Protein AF-A0A5P8Z4V9-F1 (afdb_monomer)

Secondary structure (DSSP, 8-state):
--EEEEEETTEEEEEEEETTEEEEEEEESSTT---EEEEEEESSHHHHHHHHHHHHHHHHHHHHHHPEEPSSSS-EEPPHHHHHHHHHHH---HHHHHHHHHHHHTGGG-EEHHHHHHHTT-SSHHHHHHHHHHHHHHHHHHHT-PPPBPSSSSSB-GGGGTEEE-PPPTTT---EEEE-HHHHHHHHT-

pLDDT: mean 88.69, std 10.54, range [47.03, 97.94]

Nearest PDB structures (foldseek):
  4bhm-assembly1_D  TM=3.891E-01  e=9.108E-01  Pyricularia oryzae
  2it9-assembly2_D  TM=4.367E-01  e=1.803E+00  Prochlorococcus marinus str. NATL2A
  4k61-assembly2_B  TM=7.616E-01  e=9.944E+00  Bacteroides uniformis ATCC 8492
  2gid-assembly2_J  TM=4.029E-01  e=2.843E+00  Trypanosoma brucei brucei TREU927
  2it9-assembly1_A  TM=4.442E-01  e=4.234E+00  Prochlorococcus marinus str. NATL2A

Foldseek 3Di:
DDWDWDDDPQWIKIWDDDPNWTKIWTDGPDPVDPDTPDMATDPGRVRRVVVVNVVVVVVVVVQQVPFDADDPFRDRAGALVLLLQLCVVVVDDQLLLQLLLQQLVCALVAAFLCRSCVSNVHNDSPVSLVSLLVSLVSSCVSSVHFATADPVDRDGRSNSNFWDWHQQDPVPSTTGTHGDNSNSCSSVVD

Radius of gyration: 19.78 Å; Cα contacts (8 Å, |Δi|>4): 334; chains: 1; bounding box: 54×34×58 Å

Solvent-accessible surface area (backbone atoms only — not comparable to full-atom values): 10162 Å² total; per-residue (Å²): 124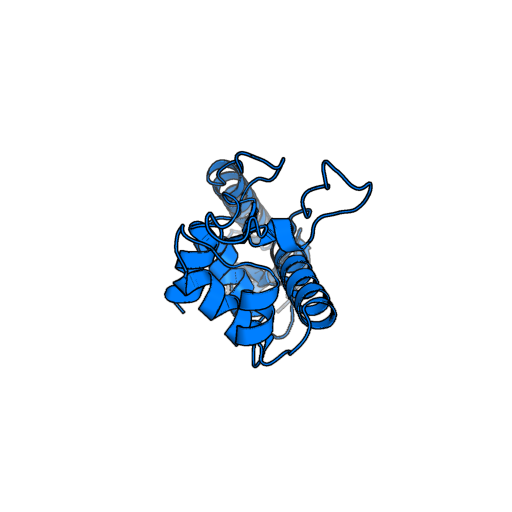,69,70,49,75,47,80,53,93,75,27,34,34,43,29,21,55,55,98,91,40,17,29,18,38,31,27,51,66,52,92,86,52,88,52,73,76,50,68,28,64,37,96,37,35,65,50,0,41,52,52,33,50,50,54,53,51,48,54,50,50,55,51,62,69,66,30,50,72,47,92,90,46,85,40,69,42,64,43,37,66,54,40,36,56,32,47,70,69,65,58,70,55,67,44,62,32,38,23,51,53,54,37,37,72,34,47,90,75,26,36,33,61,60,55,37,9,45,51,36,74,36,97,51,39,67,66,39,48,54,54,49,27,48,50,17,43,54,44,24,64,70,69,73,48,80,53,24,67,40,96,88,46,102,48,67,32,26,42,54,63,47,27,44,86,44,73,51,39,86,92,74,66,43,63,19,39,20,45,37,70,34,48,28,50,26,62,73,71,102

Sequence (190 aa):
MKVEMIEYGRYLIRYGNSGGEARALAYRKNTKSKGQIADATGATPDEALQTLKQILDERHRERAKARRRAENIDFLIPTVEEYAEALEVLKPEGAKLDMLVAHAKSDDVGLTAGEIARAGGYDSFETANALYGRLGREIAEVLGVSAPTSTIRADDVQTGVIAQAGPARAETGAFVWVMYPELRKAVLGI

Mean predicted aligned error: 5.89 Å

Structure (mmCIF, N/CA/C/O backbone):
data_AF-A0A5P8Z4V9-F1
#
_entry.id   AF-A0A5P8Z4V9-F1
#
loop_
_atom_site.group_PDB
_atom_site.id
_atom_site.type_symbol
_atom_site.label_atom_id
_atom_site.label_alt_id
_atom_site.label_comp_id
_atom_site.label_asym_id
_atom_site.label_entity_id
_atom_site.label_seq_id
_atom_site.pdbx_PDB_ins_code
_atom_site.Cartn_x
_atom_site.Cartn_y
_atom_site.Cartn_z
_atom_site.occupancy
_atom_site.B_iso_or_equiv
_atom_site.auth_seq_id
_atom_site.auth_comp_id
_atom_site.auth_asym_id
_atom_site.auth_atom_id
_atom_site.pdbx_PDB_model_num
ATOM 1 N N . MET A 1 1 ? -31.040 0.245 20.342 1.00 56.47 1 MET A N 1
ATOM 2 C CA . MET A 1 1 ? -29.590 -0.036 20.417 1.00 56.47 1 MET A CA 1
ATOM 3 C C . MET A 1 1 ? -28.867 1.201 19.898 1.00 56.47 1 MET A C 1
ATOM 5 O O . MET A 1 1 ? -29.074 1.532 18.737 1.00 56.47 1 MET A O 1
ATOM 9 N N . LYS A 1 2 ? -28.158 1.960 20.748 1.00 72.56 2 LYS A N 1
ATOM 10 C CA . LYS A 1 2 ? -27.468 3.191 20.321 1.00 72.56 2 LYS A CA 1
ATOM 11 C C . LYS A 1 2 ? -26.087 2.795 19.806 1.00 72.56 2 LYS A C 1
ATOM 13 O O . LYS A 1 2 ? -25.261 2.314 20.575 1.00 72.56 2 LYS A O 1
ATOM 18 N N . VAL A 1 3 ? -25.910 2.898 18.496 1.00 86.12 3 VAL A N 1
ATOM 19 C CA . VAL A 1 3 ? -24.646 2.632 17.813 1.00 86.12 3 VAL A CA 1
ATOM 20 C C . VAL A 1 3 ? -24.178 3.956 17.236 1.00 86.12 3 VAL A C 1
ATOM 22 O O . VAL A 1 3 ? -24.923 4.608 16.508 1.00 86.12 3 VAL A O 1
ATOM 25 N N . GLU A 1 4 ? -22.966 4.350 17.590 1.00 92.75 4 GLU A N 1
ATOM 26 C CA . GLU A 1 4 ? -22.329 5.586 17.158 1.00 92.75 4 GLU A CA 1
ATOM 27 C C . GLU A 1 4 ? -21.211 5.264 16.163 1.00 92.75 4 GLU A C 1
ATOM 29 O O . GLU A 1 4 ? -20.666 4.153 16.133 1.00 92.75 4 GLU A O 1
ATOM 34 N N . MET A 1 5 ? -20.908 6.226 15.294 1.00 93.69 5 MET A N 1
ATOM 35 C CA . MET A 1 5 ? -19.860 6.104 14.289 1.00 93.69 5 MET A CA 1
ATOM 36 C C . MET A 1 5 ? -18.965 7.329 14.336 1.00 93.69 5 MET A C 1
ATOM 38 O O . MET A 1 5 ? -19.461 8.453 14.351 1.00 93.69 5 MET A O 1
ATOM 42 N N . ILE A 1 6 ? -17.655 7.103 14.328 1.00 94.62 6 ILE A N 1
ATOM 43 C CA . ILE A 1 6 ? -16.662 8.172 14.251 1.00 94.62 6 ILE A CA 1
ATOM 44 C C . ILE A 1 6 ? -15.570 7.827 13.249 1.00 94.62 6 ILE A C 1
ATOM 46 O O . ILE A 1 6 ? -15.268 6.659 12.997 1.00 94.62 6 ILE A O 1
ATOM 50 N N . GLU A 1 7 ? -14.923 8.859 12.726 1.00 93.56 7 GLU A N 1
ATOM 51 C CA . GLU A 1 7 ? -13.667 8.700 12.012 1.00 93.56 7 GLU A CA 1
ATOM 52 C C . GLU A 1 7 ? -12.489 8.724 12.990 1.00 93.56 7 GLU A C 1
ATOM 54 O O . GLU A 1 7 ? -12.438 9.541 13.911 1.00 93.56 7 GLU A O 1
ATOM 59 N N . TYR A 1 8 ? -11.522 7.835 12.776 1.00 92.38 8 TYR A N 1
ATOM 60 C CA . TYR A 1 8 ? -10.270 7.813 13.524 1.00 92.38 8 TYR A CA 1
ATOM 61 C C . TYR A 1 8 ? -9.110 7.497 12.583 1.00 92.38 8 TYR A C 1
ATOM 63 O O . TYR A 1 8 ? -8.964 6.367 12.109 1.00 92.38 8 TYR A O 1
ATOM 71 N N . GLY A 1 9 ? -8.310 8.514 12.252 1.00 87.81 9 GLY A N 1
ATOM 72 C CA . GLY A 1 9 ? -7.270 8.397 11.230 1.00 87.81 9 GLY A CA 1
ATOM 73 C C . GLY A 1 9 ? -7.853 7.921 9.895 1.00 87.81 9 GLY A C 1
ATOM 74 O O . GLY A 1 9 ? -8.725 8.576 9.319 1.00 87.81 9 GLY A O 1
ATOM 75 N N . ARG A 1 10 ? -7.398 6.754 9.422 1.00 83.38 10 ARG A N 1
ATOM 76 C CA . ARG A 1 10 ? -7.858 6.102 8.177 1.00 83.38 10 ARG A CA 1
ATOM 77 C C . ARG A 1 10 ? -9.017 5.114 8.363 1.00 83.38 10 ARG A C 1
ATOM 79 O O . ARG A 1 10 ? -9.411 4.445 7.405 1.00 83.38 10 ARG A O 1
ATOM 86 N N . TYR A 1 11 ? -9.562 5.016 9.573 1.00 89.25 11 TYR A N 1
ATOM 87 C CA . TYR A 1 11 ? -10.619 4.067 9.908 1.00 89.25 11 TYR A CA 1
ATOM 88 C C . TYR A 1 11 ? -11.954 4.760 10.164 1.00 89.25 11 TYR A C 1
ATOM 90 O O . TYR A 1 11 ? -12.010 5.899 10.637 1.00 89.25 11 TYR A O 1
ATOM 98 N N . LEU A 1 12 ? -13.026 4.029 9.875 1.00 91.75 12 LEU A N 1
ATOM 99 C CA . LEU A 1 12 ? -14.361 4.287 10.391 1.00 91.75 12 LEU A CA 1
ATOM 100 C C . LEU A 1 12 ? -14.584 3.336 11.569 1.00 91.75 12 LEU A C 1
ATOM 102 O O . LEU A 1 12 ? -14.506 2.118 11.402 1.00 91.75 12 LEU A O 1
ATOM 106 N N . ILE A 1 13 ? -14.838 3.876 12.756 1.00 94.44 13 ILE A N 1
ATOM 107 C CA . ILE A 1 13 ? -15.120 3.088 13.954 1.00 94.44 13 ILE A CA 1
ATOM 108 C C . ILE A 1 13 ? -16.617 3.117 14.223 1.00 94.44 13 ILE A C 1
ATOM 110 O O . ILE A 1 13 ? -17.214 4.187 14.311 1.00 94.44 13 ILE A O 1
ATOM 114 N N . ARG A 1 14 ? -17.208 1.936 14.405 1.00 94.38 14 ARG A N 1
ATOM 115 C CA . ARG A 1 14 ? -18.579 1.754 14.883 1.00 94.38 14 ARG A CA 1
ATOM 116 C C . ARG A 1 14 ? -18.540 1.214 16.306 1.00 94.38 14 ARG A C 1
ATOM 118 O O . ARG A 1 14 ? -17.951 0.156 16.515 1.00 94.38 14 ARG A O 1
ATOM 125 N N . TYR A 1 15 ? -19.179 1.884 17.258 1.00 95.25 15 TYR A N 1
ATOM 126 C CA . TYR A 1 15 ? -19.156 1.476 18.665 1.00 95.25 15 TYR A CA 1
ATOM 127 C C . TYR A 1 15 ? -20.515 1.649 19.351 1.00 95.25 15 TYR A C 1
ATOM 129 O O . TYR A 1 15 ? -21.369 2.404 18.889 1.00 95.25 15 TYR A O 1
ATOM 137 N N . GLY A 1 16 ? -20.748 0.895 20.421 1.00 94.50 16 GLY A N 1
ATOM 138 C CA . GLY A 1 16 ? -22.004 0.907 21.170 1.00 94.50 16 GLY A CA 1
ATOM 139 C C . GLY A 1 16 ? -22.252 -0.407 21.903 1.00 94.50 16 GLY A C 1
ATOM 140 O O . GLY A 1 16 ? -21.433 -1.324 21.867 1.00 94.50 16 GLY A O 1
ATOM 141 N N . ASN A 1 17 ? -23.415 -0.513 22.542 1.00 92.50 17 ASN A N 1
ATOM 142 C CA . ASN A 1 17 ? -23.846 -1.762 23.169 1.00 92.50 17 ASN A CA 1
ATOM 143 C C . ASN A 1 17 ? -24.468 -2.683 22.115 1.00 92.50 17 ASN A C 1
ATOM 145 O O . ASN A 1 17 ? -25.421 -2.287 21.445 1.00 92.50 17 ASN A O 1
ATOM 149 N N . SER A 1 18 ? -23.970 -3.911 21.992 1.00 81.56 18 SER A N 1
ATOM 150 C CA . SER A 1 18 ? -24.490 -4.937 21.087 1.00 81.56 18 SER A CA 1
ATOM 151 C C . SER A 1 18 ? -24.533 -6.278 21.811 1.00 81.56 18 SER A C 1
ATOM 153 O O . SER A 1 18 ? -23.522 -6.729 22.330 1.00 81.56 18 SER A O 1
ATOM 155 N N . GLY A 1 19 ? -25.701 -6.925 21.861 1.00 73.88 19 GLY A N 1
ATOM 156 C CA . GLY A 1 19 ? -25.840 -8.230 22.528 1.00 73.88 19 GLY A CA 1
ATOM 157 C C . GLY A 1 19 ? -25.568 -8.216 24.040 1.00 73.88 19 GLY A C 1
ATOM 158 O O . GLY A 1 19 ? -25.243 -9.254 24.597 1.00 73.88 19 GLY A O 1
ATOM 159 N N . GLY A 1 20 ? -25.686 -7.056 24.698 1.00 81.56 20 GLY A N 1
ATOM 160 C CA . GLY A 1 20 ? -25.393 -6.895 26.130 1.00 81.56 20 GLY A CA 1
ATOM 161 C C . GLY A 1 20 ? -23.936 -6.546 26.456 1.00 81.56 20 GLY A C 1
ATOM 162 O O . GLY A 1 20 ? -23.639 -6.283 27.614 1.00 81.56 20 GLY A O 1
ATOM 163 N N . GLU A 1 21 ? -23.056 -6.477 25.455 1.00 89.06 21 GLU A N 1
ATOM 164 C CA . GLU A 1 21 ? -21.642 -6.122 25.610 1.00 89.06 21 GLU A CA 1
ATOM 165 C C . GLU A 1 21 ? -21.341 -4.778 24.931 1.00 89.06 21 GLU A C 1
ATOM 167 O O . GLU A 1 21 ? -21.881 -4.470 23.860 1.00 89.06 21 GLU A O 1
ATOM 172 N N . ALA A 1 22 ? -20.482 -3.963 25.543 1.00 94.56 22 ALA A N 1
ATOM 173 C CA . ALA A 1 22 ? -19.978 -2.755 24.910 1.00 94.56 22 ALA A CA 1
ATOM 174 C C . ALA A 1 22 ? -18.823 -3.100 23.964 1.00 94.56 22 ALA A C 1
ATOM 176 O O . ALA A 1 22 ? -17.810 -3.664 24.377 1.00 94.56 22 ALA A O 1
ATOM 177 N N . ARG A 1 23 ? -18.973 -2.752 22.683 1.00 95.69 23 ARG A N 1
ATOM 178 C CA . ARG A 1 23 ? -18.037 -3.143 21.624 1.00 95.69 23 ARG A CA 1
ATOM 179 C C . ARG A 1 23 ? -17.732 -1.990 20.683 1.00 95.69 23 ARG A C 1
ATOM 181 O O . ARG A 1 23 ? -18.602 -1.170 20.391 1.00 95.69 23 ARG A O 1
ATOM 188 N N . ALA A 1 24 ? -16.518 -1.988 20.145 1.00 96.06 24 ALA A N 1
ATOM 189 C CA . ALA A 1 24 ? -16.083 -1.122 19.062 1.00 96.06 24 ALA A CA 1
ATOM 190 C C . ALA A 1 24 ? -15.471 -1.961 17.929 1.00 96.06 24 ALA A C 1
ATOM 192 O O . ALA A 1 24 ? -14.740 -2.916 18.177 1.00 96.06 24 ALA A O 1
ATOM 193 N N . LEU A 1 25 ? -15.773 -1.606 16.680 1.00 94.50 25 LEU A N 1
ATOM 194 C CA . LEU A 1 25 ? -15.319 -2.286 15.464 1.00 94.50 25 LEU A CA 1
ATOM 195 C C . LEU A 1 25 ? -14.702 -1.253 14.517 1.00 94.50 25 LEU A C 1
ATOM 197 O O . LEU A 1 25 ? -15.357 -0.260 14.192 1.00 94.50 25 LEU A O 1
ATOM 201 N N . ALA A 1 26 ? -13.480 -1.493 14.050 1.00 93.88 26 ALA A N 1
ATOM 202 C CA . ALA A 1 26 ? -12.809 -0.652 13.066 1.00 93.88 26 ALA A CA 1
ATOM 203 C C . ALA A 1 26 ? -12.957 -1.229 11.657 1.00 93.88 26 ALA A C 1
ATOM 205 O O . ALA A 1 26 ? -12.696 -2.409 11.425 1.00 93.88 26 ALA A O 1
ATOM 206 N N . TYR A 1 27 ? -13.290 -0.366 10.705 1.00 89.44 27 TYR A N 1
ATOM 207 C CA . TYR A 1 27 ? -13.367 -0.667 9.278 1.00 89.44 27 TYR A CA 1
ATOM 208 C C . TYR A 1 27 ? -12.489 0.305 8.491 1.00 89.44 27 TYR A C 1
ATOM 210 O O . TYR A 1 27 ? -12.173 1.402 8.961 1.00 89.44 27 TYR A O 1
ATOM 218 N N . ARG A 1 28 ? -12.116 -0.062 7.262 1.00 82.94 28 ARG A N 1
ATOM 219 C CA . ARG A 1 28 ? -11.513 0.891 6.315 1.00 82.94 28 ARG A CA 1
ATOM 220 C C . ARG A 1 28 ? -12.554 1.963 5.946 1.00 82.94 28 ARG A C 1
ATOM 222 O O . ARG A 1 28 ? -13.737 1.655 5.836 1.00 82.94 28 ARG A O 1
ATOM 229 N N . LYS A 1 29 ? -12.132 3.215 5.717 1.00 76.88 29 LYS A N 1
ATOM 230 C CA . LYS A 1 29 ? -13.046 4.319 5.334 1.00 76.88 29 LYS A CA 1
ATOM 231 C C . LYS A 1 29 ? -13.786 4.103 4.004 1.00 76.88 29 LYS A C 1
ATOM 233 O O . LYS A 1 29 ? -14.808 4.741 3.772 1.00 76.88 29 LYS A O 1
ATOM 238 N N . ASN A 1 30 ? -13.301 3.223 3.124 1.00 64.69 30 ASN A N 1
ATOM 239 C CA . ASN A 1 30 ? -13.960 2.964 1.846 1.00 64.69 30 ASN A CA 1
ATOM 240 C C . ASN A 1 30 ? -15.136 1.987 2.023 1.00 64.69 30 ASN A C 1
ATOM 242 O O . ASN A 1 30 ? -14.949 0.819 2.352 1.00 64.69 30 ASN A O 1
ATOM 246 N N . THR A 1 31 ? -16.348 2.460 1.736 1.00 48.44 31 THR A N 1
ATOM 247 C CA . THR A 1 31 ? -17.624 1.740 1.891 1.00 48.44 31 THR A CA 1
ATOM 248 C C . THR A 1 31 ? -17.746 0.465 1.047 1.00 48.44 31 THR A C 1
ATOM 250 O O . THR A 1 31 ? -18.655 -0.333 1.279 1.00 48.44 31 THR A O 1
ATOM 253 N N . LYS A 1 32 ? -16.839 0.235 0.084 1.00 47.03 32 LYS A N 1
ATOM 254 C CA . LYS A 1 32 ? -16.802 -0.990 -0.735 1.00 47.03 32 LYS A CA 1
ATOM 255 C C . LYS A 1 32 ? -15.998 -2.138 -0.113 1.00 47.03 32 LYS A C 1
ATOM 257 O O . LYS A 1 32 ? -16.232 -3.288 -0.485 1.00 47.03 32 LYS A O 1
ATOM 262 N N . SER A 1 33 ? -15.076 -1.874 0.818 1.00 51.69 33 SER A N 1
ATOM 263 C CA . SER A 1 33 ? -14.280 -2.922 1.470 1.00 51.69 33 SER A CA 1
ATOM 264 C C . SER A 1 33 ? -14.899 -3.308 2.815 1.00 51.69 33 SER A C 1
ATOM 266 O O . SER A 1 33 ? -14.845 -2.582 3.800 1.00 51.69 33 SER A O 1
ATOM 268 N N . LYS A 1 34 ? -15.498 -4.502 2.865 1.00 55.31 34 LYS A N 1
ATOM 269 C CA . LYS A 1 34 ? -16.168 -5.059 4.057 1.00 55.31 34 LYS A CA 1
ATOM 270 C C . LYS A 1 34 ? -15.199 -5.592 5.131 1.00 55.31 34 LYS A C 1
ATOM 272 O O . LYS A 1 34 ? -15.617 -6.340 6.009 1.00 55.31 34 LYS A O 1
ATOM 277 N N . GLY A 1 35 ? -13.911 -5.258 5.051 1.00 72.94 35 GLY A N 1
ATOM 278 C CA . GLY A 1 35 ? -12.890 -5.799 5.945 1.00 72.94 35 GLY A CA 1
ATOM 279 C C . GLY A 1 35 ? -12.906 -5.107 7.305 1.00 72.94 35 GLY A C 1
ATOM 280 O O . GLY A 1 35 ? -12.518 -3.941 7.404 1.00 72.94 35 GLY A O 1
ATOM 281 N N . GLN A 1 36 ? -13.335 -5.822 8.345 1.00 85.94 36 GLN A N 1
ATOM 282 C CA . GLN A 1 36 ? -13.055 -5.438 9.729 1.00 85.94 36 GLN A CA 1
ATOM 283 C C . GLN A 1 36 ? -11.538 -5.496 9.954 1.00 85.94 36 GLN A C 1
ATOM 285 O O . GLN A 1 36 ? -10.895 -6.481 9.603 1.00 85.94 36 GLN A O 1
ATOM 290 N N . ILE A 1 37 ? -10.970 -4.429 10.512 1.00 89.31 37 ILE A N 1
ATOM 291 C CA . ILE A 1 37 ? -9.526 -4.292 10.757 1.00 89.31 37 ILE A CA 1
ATOM 292 C C . ILE A 1 37 ? -9.153 -4.760 12.157 1.00 89.31 37 ILE A C 1
ATOM 294 O O . ILE A 1 37 ? -8.122 -5.397 12.346 1.00 89.31 37 ILE A O 1
ATOM 298 N N . ALA A 1 38 ? -9.976 -4.399 13.133 1.00 93.25 38 ALA A N 1
ATOM 299 C CA . ALA A 1 38 ? -9.785 -4.724 14.533 1.00 93.25 38 ALA A CA 1
ATOM 300 C C . ALA A 1 38 ? -11.104 -4.519 15.275 1.00 93.25 38 ALA A C 1
ATOM 302 O O . ALA A 1 38 ? -12.011 -3.829 14.793 1.00 93.25 38 ALA A O 1
ATOM 303 N N . ASP A 1 39 ? -11.182 -5.077 16.469 1.00 95.50 39 ASP A N 1
ATOM 304 C CA . ASP A 1 39 ? -12.252 -4.829 17.412 1.00 95.50 39 ASP A CA 1
ATOM 305 C C . ASP A 1 39 ? -11.743 -4.831 18.847 1.00 95.50 39 ASP A C 1
ATOM 307 O O . ASP A 1 39 ? -10.643 -5.296 19.137 1.00 95.50 39 ASP A O 1
ATOM 311 N N . ALA A 1 40 ? -12.553 -4.260 19.729 1.00 97.00 40 ALA A N 1
ATOM 312 C CA . ALA A 1 40 ? -12.328 -4.275 21.161 1.00 97.00 40 ALA A CA 1
ATOM 313 C C . ALA A 1 40 ? -13.664 -4.294 21.902 1.00 97.00 40 ALA A C 1
ATOM 315 O O . ALA A 1 40 ? -14.687 -3.823 21.389 1.00 97.00 40 ALA A O 1
ATOM 316 N N . THR A 1 41 ? -13.632 -4.804 23.126 1.00 95.62 41 THR A N 1
ATOM 317 C CA . THR A 1 41 ? -14.743 -4.764 24.077 1.00 95.62 41 THR A CA 1
ATOM 318 C C . THR A 1 41 ? -14.306 -4.032 25.346 1.00 95.62 41 THR A C 1
ATOM 320 O O . THR A 1 41 ? -13.116 -3.787 25.552 1.00 95.62 41 THR A O 1
ATOM 323 N N . GLY A 1 42 ? -15.266 -3.609 26.163 1.00 93.88 42 GLY A N 1
ATOM 324 C CA . GLY A 1 42 ? -15.024 -2.865 27.402 1.00 93.88 42 GLY A CA 1
ATOM 325 C C . GLY A 1 42 ? -16.231 -2.928 28.335 1.00 93.88 42 GLY A C 1
ATOM 326 O O . GLY A 1 42 ? -17.266 -3.486 27.964 1.00 93.88 42 GLY A O 1
ATOM 327 N N . ALA A 1 43 ? -16.134 -2.351 29.537 1.00 94.12 43 ALA A N 1
ATOM 328 C CA . ALA A 1 43 ? -17.291 -2.269 30.433 1.00 94.12 43 ALA A CA 1
ATOM 329 C C . ALA A 1 43 ? -18.302 -1.213 29.954 1.00 94.12 43 ALA A C 1
ATOM 331 O O . ALA A 1 43 ? -19.495 -1.308 30.242 1.00 94.12 43 ALA A O 1
ATOM 332 N N . THR A 1 44 ? -17.837 -0.224 29.184 1.00 95.12 44 THR A N 1
ATOM 333 C CA . THR A 1 44 ? -18.666 0.807 28.548 1.00 95.12 44 THR A CA 1
ATOM 334 C C . THR A 1 44 ? -18.302 0.989 27.068 1.00 95.12 44 THR A C 1
ATOM 336 O O . THR A 1 44 ? -17.197 0.623 26.653 1.00 95.12 44 THR A O 1
ATOM 339 N N . PRO A 1 45 ? -19.201 1.555 26.232 1.00 95.31 45 PRO A N 1
ATOM 340 C CA . PRO A 1 45 ? -18.882 1.853 24.833 1.00 95.31 45 PRO A CA 1
ATOM 341 C C . PRO A 1 45 ? -17.656 2.751 24.662 1.00 95.31 45 PRO A C 1
ATOM 343 O O . PRO A 1 45 ? -16.891 2.555 23.719 1.00 95.31 45 PRO A O 1
ATOM 346 N N . ASP A 1 46 ? -17.457 3.697 25.580 1.00 95.88 46 ASP A N 1
ATOM 347 C CA . ASP A 1 46 ? -16.328 4.627 25.545 1.00 95.88 46 ASP A CA 1
ATOM 348 C C . ASP A 1 46 ? -15.008 3.926 25.881 1.00 95.88 46 ASP A C 1
ATOM 350 O O . ASP A 1 46 ? -14.001 4.168 25.214 1.00 95.88 46 ASP A O 1
ATOM 354 N N . GLU A 1 47 ? -15.015 2.992 26.838 1.00 96.44 47 GLU A N 1
ATOM 355 C CA . GLU A 1 47 ? -13.854 2.138 27.112 1.00 96.44 47 GLU A CA 1
ATOM 356 C C . GLU A 1 47 ? -13.513 1.258 25.908 1.00 96.44 47 GLU A C 1
ATOM 358 O O . GLU A 1 47 ? -12.366 1.250 25.465 1.00 96.44 47 GLU A O 1
ATOM 363 N N . ALA A 1 48 ? -14.506 0.586 25.312 1.00 96.81 48 ALA A N 1
ATOM 364 C CA . ALA A 1 48 ? -14.293 -0.226 24.112 1.00 96.81 48 ALA A CA 1
ATOM 365 C C . ALA A 1 48 ? -13.715 0.615 22.958 1.00 96.81 48 ALA A C 1
ATOM 367 O O . ALA A 1 48 ? -12.808 0.179 22.245 1.00 96.81 48 ALA A O 1
ATOM 368 N N . LEU A 1 49 ? -14.203 1.849 22.788 1.00 97.31 49 LEU A N 1
ATOM 369 C CA . LEU A 1 49 ? -13.685 2.795 21.807 1.00 97.31 49 LEU A CA 1
ATOM 370 C C . LEU A 1 49 ? -12.232 3.195 22.100 1.00 97.31 49 LEU A C 1
ATOM 372 O O . LEU A 1 49 ? -11.412 3.229 21.180 1.00 97.31 49 LEU A O 1
ATOM 376 N N . GLN A 1 50 ? -11.902 3.511 23.353 1.00 97.94 50 GLN A N 1
ATOM 377 C CA . GLN A 1 50 ? -10.550 3.895 23.753 1.00 97.94 50 GLN A CA 1
ATOM 378 C C . GLN A 1 50 ? -9.557 2.745 23.553 1.00 97.94 50 GLN A C 1
ATOM 380 O O . GLN A 1 50 ? -8.490 2.961 22.974 1.00 97.94 50 GLN A O 1
ATOM 385 N N . THR A 1 51 ? -9.921 1.525 23.951 1.00 97.88 51 THR A N 1
ATOM 386 C CA . THR A 1 51 ? -9.109 0.324 23.724 1.00 97.88 51 THR A CA 1
ATOM 387 C C . THR A 1 51 ? -8.892 0.082 22.234 1.00 97.88 51 THR A C 1
ATOM 389 O O . THR A 1 51 ? -7.761 -0.148 21.806 1.00 97.88 51 THR A O 1
ATOM 392 N N . LEU A 1 52 ? -9.935 0.214 21.407 1.00 97.88 52 LEU A N 1
ATOM 393 C CA . LEU A 1 52 ? -9.787 0.070 19.959 1.00 97.88 52 LEU A CA 1
ATOM 394 C C . LEU A 1 52 ? -8.838 1.121 19.368 1.00 97.88 52 LEU A C 1
ATOM 396 O O . LEU A 1 52 ? -7.995 0.777 18.543 1.00 97.88 52 LEU A O 1
ATOM 400 N N . LYS A 1 53 ? -8.923 2.388 19.793 1.00 97.69 53 LYS A N 1
ATOM 401 C CA . LYS A 1 53 ? -7.989 3.437 19.346 1.00 97.69 53 LYS A CA 1
ATOM 402 C C . LYS A 1 53 ? -6.540 3.083 19.682 1.00 97.69 53 LYS A C 1
ATOM 404 O O . LYS A 1 53 ? -5.681 3.203 18.814 1.00 97.69 53 LYS A O 1
ATOM 409 N N . GLN A 1 54 ? -6.282 2.566 20.884 1.00 97.56 54 GLN A N 1
ATOM 410 C CA . GLN A 1 54 ? -4.944 2.121 21.289 1.00 97.56 54 GLN A CA 1
ATOM 411 C C . GLN A 1 54 ? -4.427 0.965 20.425 1.00 97.56 54 GLN A C 1
ATOM 413 O O . GLN A 1 54 ? -3.273 1.000 20.002 1.00 97.56 54 GLN A O 1
ATOM 418 N N . ILE A 1 55 ? -5.276 -0.023 20.113 1.00 97.00 55 ILE A N 1
ATOM 419 C CA . ILE A 1 55 ? -4.931 -1.132 19.208 1.00 97.00 55 ILE A CA 1
ATOM 420 C C . ILE A 1 55 ? -4.553 -0.601 17.821 1.00 97.00 55 ILE A C 1
ATOM 422 O O . ILE A 1 55 ? -3.558 -1.032 17.236 1.00 97.00 55 ILE A O 1
ATOM 426 N N . LEU A 1 56 ? -5.332 0.342 17.286 1.00 94.56 56 LEU A N 1
ATOM 427 C CA . LEU A 1 56 ? -5.077 0.924 15.969 1.00 94.56 56 LEU A CA 1
ATOM 428 C C . LEU A 1 56 ? -3.778 1.736 15.958 1.00 94.56 56 LEU A C 1
ATOM 430 O O . LEU A 1 56 ? -2.980 1.582 15.032 1.00 94.56 56 LEU A O 1
ATOM 434 N N . ASP A 1 57 ? -3.536 2.551 16.983 1.00 94.62 57 ASP A N 1
ATOM 435 C CA . ASP A 1 57 ? -2.311 3.342 17.114 1.00 94.62 57 ASP A CA 1
ATOM 436 C C . ASP A 1 57 ? -1.072 2.460 17.265 1.00 94.62 57 ASP A C 1
ATOM 438 O O . ASP A 1 57 ? -0.048 2.724 16.636 1.00 94.62 57 ASP A O 1
ATOM 442 N N . GLU A 1 58 ? -1.155 1.392 18.061 1.00 94.88 58 GLU A N 1
ATOM 443 C CA . GLU A 1 58 ? -0.057 0.436 18.202 1.00 94.88 58 GLU A CA 1
ATOM 444 C C . GLU A 1 58 ? 0.211 -0.284 16.883 1.00 94.88 58 GLU A C 1
ATOM 446 O O . GLU A 1 58 ? 1.352 -0.326 16.428 1.00 94.88 58 GLU A O 1
ATOM 451 N N . ARG A 1 59 ? -0.839 -0.733 16.183 1.00 90.88 59 ARG A N 1
ATOM 452 C CA . ARG A 1 59 ? -0.705 -1.293 14.830 1.00 90.88 59 ARG A CA 1
ATOM 453 C C . ARG A 1 59 ? 0.015 -0.328 13.886 1.00 90.88 59 ARG A C 1
ATOM 455 O O . ARG A 1 59 ? 0.833 -0.764 13.079 1.00 90.88 59 ARG A O 1
ATOM 462 N N . HIS A 1 60 ? -0.291 0.966 13.955 1.00 88.50 60 HIS A N 1
ATOM 463 C CA . HIS A 1 60 ? 0.384 1.985 13.152 1.00 88.50 60 HIS A CA 1
ATOM 464 C C . HIS A 1 60 ? 1.858 2.147 13.522 1.00 88.50 60 HIS A C 1
ATOM 466 O O . HIS A 1 60 ? 2.696 2.214 12.621 1.00 88.50 60 HIS A O 1
ATOM 472 N N . ARG A 1 61 ? 2.177 2.191 14.820 1.00 91.19 61 ARG A N 1
ATOM 473 C CA . ARG A 1 61 ? 3.556 2.296 15.309 1.00 91.19 61 ARG A CA 1
ATOM 474 C C . ARG A 1 61 ? 4.392 1.093 14.897 1.00 91.19 61 ARG A C 1
ATOM 476 O O . ARG A 1 61 ? 5.473 1.285 14.351 1.00 91.19 61 ARG A O 1
ATOM 483 N N . GLU A 1 62 ? 3.886 -0.119 15.098 1.00 91.38 62 GLU A N 1
ATOM 484 C CA . GLU A 1 62 ? 4.611 -1.347 14.761 1.00 91.38 62 GLU A CA 1
ATOM 485 C C . GLU A 1 62 ? 4.857 -1.462 13.257 1.00 91.38 62 GLU A C 1
ATOM 487 O O . GLU A 1 62 ? 5.970 -1.762 12.831 1.00 91.38 62 GLU A O 1
ATOM 492 N N . ARG A 1 63 ? 3.867 -1.097 12.432 1.00 89.62 63 ARG A N 1
ATOM 493 C CA . ARG A 1 63 ? 4.059 -1.006 10.979 1.00 89.62 63 ARG A CA 1
ATOM 494 C C . ARG A 1 63 ? 5.129 0.002 10.609 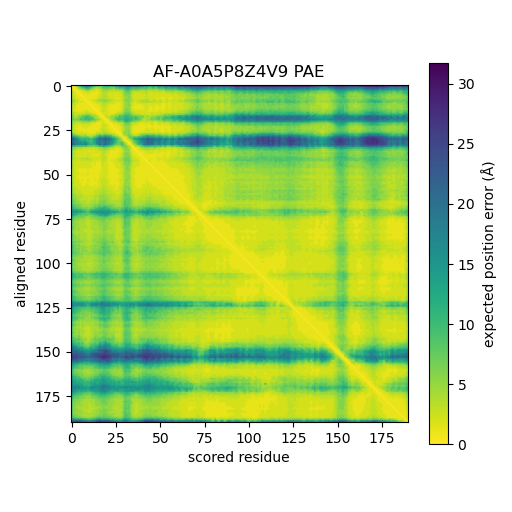1.00 89.62 63 ARG A C 1
ATOM 496 O O . ARG A 1 63 ? 6.035 -0.343 9.865 1.00 89.62 63 ARG A O 1
ATOM 503 N N . ALA A 1 64 ? 5.062 1.219 11.145 1.00 88.50 64 ALA A N 1
ATOM 504 C CA . ALA A 1 64 ? 6.047 2.254 10.850 1.00 88.50 64 ALA A CA 1
ATOM 505 C C . ALA A 1 64 ? 7.475 1.832 11.240 1.00 88.50 64 ALA A C 1
ATOM 507 O O . ALA A 1 64 ? 8.403 2.104 10.484 1.00 88.50 64 ALA A O 1
ATOM 508 N N . LYS A 1 65 ? 7.646 1.130 12.370 1.00 92.25 65 LYS A N 1
ATOM 509 C CA . LYS A 1 65 ? 8.938 0.566 12.802 1.00 92.25 65 LYS A CA 1
ATOM 510 C C . LYS A 1 65 ? 9.438 -0.551 11.881 1.00 92.25 65 LYS A C 1
ATOM 512 O O . LYS A 1 65 ? 10.643 -0.680 11.702 1.00 92.25 65 LYS A O 1
ATOM 517 N N . ALA A 1 66 ? 8.534 -1.349 11.313 1.00 93.31 66 ALA A N 1
ATOM 518 C CA . ALA A 1 66 ? 8.873 -2.461 10.427 1.00 93.31 66 ALA A CA 1
ATOM 519 C C . ALA A 1 66 ? 9.230 -2.027 8.992 1.00 93.31 66 ALA A C 1
ATOM 521 O O . ALA A 1 66 ? 9.769 -2.829 8.229 1.00 93.31 66 ALA A O 1
ATOM 522 N N . ARG A 1 67 ? 8.934 -0.779 8.600 1.00 95.31 67 ARG A N 1
ATOM 523 C CA . ARG A 1 67 ? 9.242 -0.272 7.257 1.00 95.31 67 ARG A CA 1
ATOM 524 C C . ARG A 1 67 ? 10.742 -0.098 7.062 1.00 95.31 67 ARG A C 1
ATOM 526 O O . ARG A 1 67 ? 11.422 0.570 7.840 1.00 95.31 67 ARG A O 1
ATOM 533 N N . ARG A 1 68 ? 11.244 -0.633 5.953 1.00 95.00 68 ARG A N 1
ATOM 534 C CA . ARG A 1 68 ? 12.625 -0.434 5.512 1.00 95.00 68 ARG A CA 1
ATOM 535 C C . ARG A 1 68 ? 12.772 0.934 4.842 1.00 95.00 68 ARG A C 1
ATOM 537 O O . ARG A 1 68 ? 11.898 1.356 4.090 1.00 95.00 68 ARG A O 1
ATOM 544 N N . ARG A 1 69 ? 13.893 1.622 5.069 1.00 91.31 69 ARG A N 1
ATOM 545 C CA . ARG A 1 69 ? 14.252 2.830 4.306 1.00 91.31 69 ARG A CA 1
ATOM 546 C C . ARG A 1 69 ? 14.727 2.433 2.904 1.00 91.31 69 ARG A C 1
ATOM 548 O O . ARG A 1 69 ? 15.551 1.528 2.777 1.00 91.31 69 ARG A O 1
ATOM 555 N N . ALA A 1 70 ? 14.227 3.101 1.869 1.00 87.38 70 ALA A N 1
ATOM 556 C CA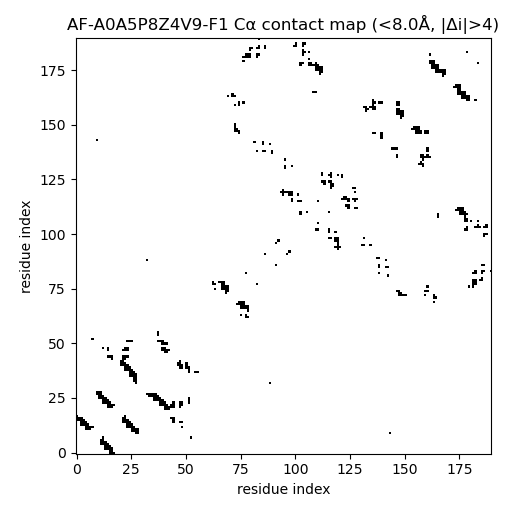 . ALA A 1 70 ? 14.770 2.966 0.521 1.00 87.38 70 ALA A CA 1
ATOM 557 C C . ALA A 1 70 ? 16.183 3.571 0.437 1.00 87.38 70 ALA A C 1
ATOM 559 O O . ALA A 1 70 ? 16.485 4.556 1.103 1.00 87.38 70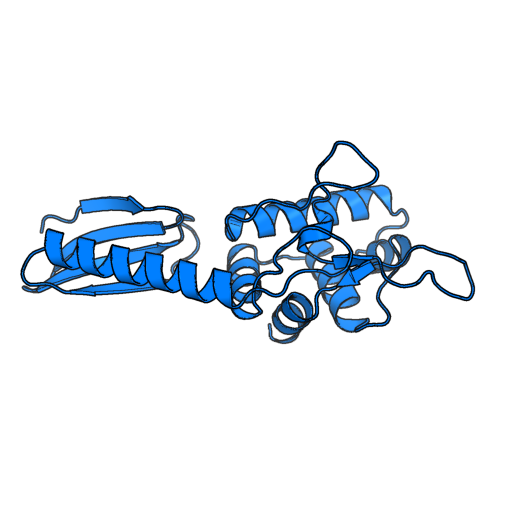 ALA A O 1
ATOM 560 N N . GLU A 1 71 ? 17.060 2.985 -0.377 1.00 81.75 71 GLU A N 1
ATOM 561 C CA . GLU A 1 71 ? 18.483 3.365 -0.396 1.00 81.75 71 GLU A CA 1
ATOM 562 C C . GLU A 1 71 ? 18.723 4.720 -1.071 1.00 81.75 71 GLU A C 1
ATOM 564 O O . GLU A 1 71 ? 19.533 5.517 -0.609 1.00 81.75 71 GLU A O 1
ATOM 569 N N . ASN A 1 72 ? 17.987 4.988 -2.152 1.00 77.94 72 ASN A N 1
ATOM 570 C CA . ASN A 1 72 ? 18.262 6.102 -3.065 1.00 77.94 72 ASN A CA 1
ATOM 571 C C . ASN A 1 72 ? 17.171 7.182 -3.056 1.00 77.94 72 ASN A C 1
ATOM 573 O O . ASN A 1 72 ? 17.174 8.081 -3.897 1.00 77.94 72 ASN A O 1
ATOM 577 N N . ILE A 1 73 ? 16.203 7.071 -2.147 1.00 77.56 73 ILE A N 1
ATOM 578 C CA . ILE A 1 73 ? 15.076 7.991 -2.041 1.00 77.56 73 ILE A CA 1
ATOM 579 C C . ILE A 1 73 ? 14.605 8.054 -0.587 1.00 77.56 73 ILE A C 1
ATOM 581 O O . ILE A 1 73 ? 14.584 7.029 0.094 1.00 77.56 73 ILE A O 1
ATOM 585 N N . ASP A 1 74 ? 14.248 9.243 -0.088 1.00 83.12 74 ASP A N 1
ATOM 586 C CA . ASP A 1 74 ? 13.760 9.390 1.289 1.00 83.12 74 ASP A CA 1
ATOM 587 C C . ASP A 1 74 ? 12.322 8.871 1.408 1.00 83.12 74 ASP A C 1
ATOM 589 O O . ASP A 1 74 ? 11.341 9.610 1.351 1.00 83.12 74 ASP A O 1
ATOM 593 N N . PHE A 1 75 ? 12.212 7.548 1.507 1.00 89.50 75 PHE A N 1
ATOM 594 C CA . PHE A 1 75 ? 10.952 6.832 1.592 1.00 89.50 75 PHE A CA 1
ATOM 595 C C . PHE A 1 75 ? 11.073 5.658 2.561 1.00 89.50 75 PHE A C 1
ATOM 597 O O . PHE A 1 75 ? 12.031 4.881 2.513 1.00 89.50 75 PHE A O 1
ATOM 604 N N . LEU A 1 76 ? 10.083 5.519 3.441 1.00 93.69 76 LEU A N 1
ATOM 605 C CA . LEU A 1 76 ? 9.896 4.323 4.257 1.00 93.69 76 LEU A CA 1
ATOM 606 C C . LEU A 1 76 ? 8.947 3.390 3.516 1.00 93.69 76 LEU A C 1
ATOM 608 O O . LEU A 1 76 ? 7.748 3.654 3.444 1.00 93.69 76 LEU A O 1
ATOM 612 N N . ILE A 1 77 ? 9.502 2.310 2.984 1.00 95.06 77 ILE A N 1
ATOM 613 C CA . ILE A 1 77 ? 8.810 1.354 2.129 1.00 95.06 77 ILE A CA 1
ATOM 614 C C . ILE A 1 77 ? 7.776 0.600 2.976 1.00 95.06 77 ILE A C 1
ATOM 616 O O . ILE A 1 77 ? 8.166 -0.038 3.959 1.00 95.06 77 ILE A O 1
ATOM 620 N N . PRO A 1 78 ? 6.475 0.667 2.627 1.00 96.38 78 PRO A N 1
ATOM 621 C CA . PRO A 1 78 ? 5.434 -0.134 3.261 1.00 96.38 78 PRO A CA 1
ATOM 622 C C . PRO A 1 78 ? 5.777 -1.625 3.332 1.00 96.38 78 PRO A C 1
ATOM 624 O O . PRO A 1 78 ? 6.473 -2.161 2.468 1.00 96.38 78 PRO A O 1
ATOM 627 N N . THR A 1 79 ? 5.272 -2.311 4.357 1.00 95.75 79 THR A N 1
ATOM 628 C CA . THR A 1 79 ? 5.498 -3.759 4.492 1.00 95.75 79 THR A CA 1
ATOM 629 C C . THR A 1 79 ? 4.725 -4.554 3.435 1.00 95.75 79 THR A C 1
ATOM 631 O O . THR A 1 79 ? 3.831 -4.028 2.766 1.00 95.75 79 THR A O 1
ATOM 634 N N . VAL A 1 80 ? 5.036 -5.848 3.303 1.00 96.12 80 VAL A N 1
ATOM 635 C CA . VAL A 1 80 ? 4.305 -6.766 2.408 1.00 96.12 80 VAL A CA 1
ATOM 636 C C . VAL A 1 80 ? 2.807 -6.747 2.721 1.00 96.12 80 VAL A C 1
ATOM 638 O O . VAL A 1 80 ? 1.986 -6.640 1.815 1.00 96.12 80 VAL A O 1
ATOM 641 N N . GLU A 1 81 ? 2.444 -6.790 4.003 1.00 92.12 81 GLU A N 1
ATOM 642 C CA . GLU A 1 81 ? 1.055 -6.783 4.462 1.00 92.12 81 GLU A CA 1
ATOM 643 C C . GLU A 1 81 ? 0.373 -5.454 4.148 1.00 92.12 81 GLU A C 1
ATOM 645 O O . GLU A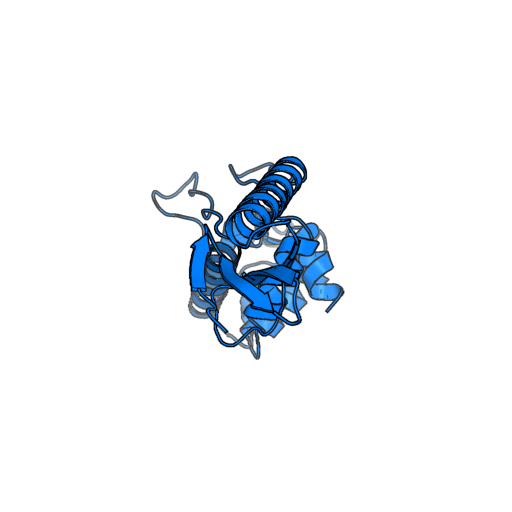 1 81 ? -0.793 -5.442 3.773 1.00 92.12 81 GLU A O 1
ATOM 650 N N . GLU A 1 82 ? 1.078 -4.328 4.282 1.00 93.50 82 GLU A N 1
ATOM 651 C CA . GLU A 1 82 ? 0.530 -3.027 3.898 1.00 93.50 82 GLU A CA 1
ATOM 652 C C . GLU A 1 82 ? 0.242 -2.981 2.393 1.00 93.50 82 GLU A C 1
ATOM 654 O O . GLU A 1 82 ? -0.876 -2.652 1.996 1.00 93.50 82 GLU A O 1
ATOM 659 N N . TYR A 1 83 ? 1.193 -3.382 1.546 1.00 96.31 83 TYR A N 1
ATOM 660 C CA . TYR A 1 83 ? 0.956 -3.441 0.104 1.00 96.31 83 TYR A CA 1
ATOM 661 C C . TYR A 1 83 ? -0.168 -4.408 -0.273 1.00 96.31 83 TYR A C 1
ATOM 663 O O . TYR A 1 83 ? -1.015 -4.044 -1.086 1.00 96.31 83 TYR A O 1
ATOM 671 N N . ALA A 1 84 ? -0.230 -5.596 0.333 1.00 93.81 84 ALA A N 1
ATOM 672 C CA . ALA A 1 84 ? -1.310 -6.551 0.093 1.00 93.81 84 ALA A CA 1
ATOM 673 C C . ALA A 1 84 ? -2.677 -5.945 0.453 1.00 93.81 84 ALA A C 1
ATOM 675 O O . ALA A 1 84 ? -3.594 -5.961 -0.367 1.00 93.81 84 ALA A O 1
ATOM 676 N N . GLU A 1 85 ? -2.792 -5.306 1.624 1.00 88.81 85 GLU A N 1
ATOM 677 C CA . GLU A 1 85 ? -4.011 -4.596 2.024 1.00 88.81 85 GLU A CA 1
ATOM 678 C C . GLU A 1 85 ? -4.394 -3.502 1.016 1.00 88.81 85 GLU A C 1
ATOM 680 O O . GLU A 1 85 ? -5.580 -3.332 0.725 1.00 88.81 85 GLU A O 1
ATOM 685 N N . ALA A 1 86 ? -3.422 -2.761 0.472 1.00 91.50 86 ALA A N 1
ATOM 686 C CA . ALA A 1 86 ? -3.685 -1.736 -0.534 1.00 91.50 86 ALA A CA 1
ATOM 687 C C . ALA A 1 86 ? -4.185 -2.336 -1.855 1.00 91.50 86 ALA A C 1
ATOM 689 O O . ALA A 1 86 ? -5.178 -1.860 -2.410 1.00 91.50 86 ALA A O 1
ATOM 690 N N . LEU A 1 87 ? -3.554 -3.409 -2.332 1.00 93.62 87 LEU A N 1
ATOM 691 C CA . LEU A 1 87 ? -3.940 -4.094 -3.566 1.00 93.62 87 LEU A CA 1
ATOM 692 C C . LEU A 1 87 ? -5.329 -4.739 -3.459 1.00 93.62 87 LEU A C 1
ATOM 694 O O . LEU A 1 87 ? -6.098 -4.670 -4.414 1.00 93.62 87 LEU A O 1
ATOM 698 N N . GLU A 1 88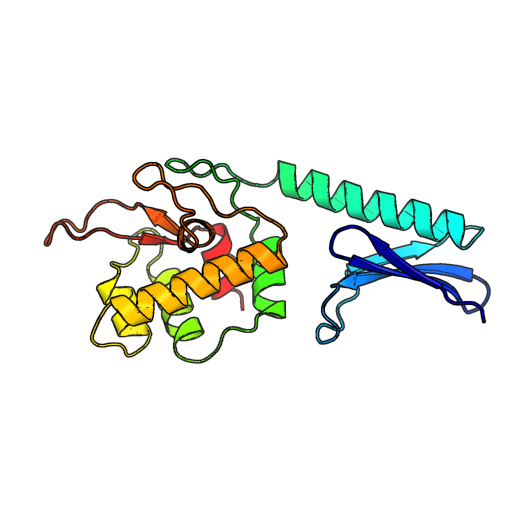 ? -5.711 -5.262 -2.292 1.00 89.69 88 GLU A N 1
ATOM 699 C CA . GLU A 1 88 ? -7.074 -5.754 -2.035 1.00 89.69 88 GLU A CA 1
ATOM 700 C C . GLU A 1 88 ? -8.145 -4.658 -2.138 1.00 89.69 88 GLU A C 1
ATOM 702 O O . GLU A 1 88 ? -9.283 -4.930 -2.534 1.00 89.69 88 GLU A O 1
ATOM 707 N N . VAL A 1 89 ? -7.811 -3.424 -1.733 1.00 86.50 89 VAL A N 1
ATOM 708 C CA . VAL A 1 89 ? -8.723 -2.273 -1.836 1.00 86.50 89 VAL A CA 1
ATOM 709 C C . VAL A 1 89 ? -8.814 -1.794 -3.275 1.00 86.50 89 VAL A C 1
ATOM 711 O O . VAL A 1 89 ? -9.918 -1.550 -3.760 1.00 86.50 89 VAL A O 1
ATOM 714 N N . LEU A 1 90 ? -7.664 -1.625 -3.927 1.00 91.12 90 LEU A N 1
ATOM 715 C CA . LEU A 1 90 ? -7.577 -1.023 -5.252 1.00 91.12 90 LEU A CA 1
ATOM 716 C C . LEU A 1 90 ? -8.035 -1.971 -6.354 1.00 91.12 90 LEU A C 1
ATOM 718 O O . LEU A 1 90 ? -8.624 -1.503 -7.323 1.00 91.12 90 LEU A O 1
ATOM 722 N N . LYS A 1 91 ? -7.774 -3.276 -6.199 1.00 92.25 91 LYS A N 1
ATOM 723 C CA . LYS A 1 91 ? -8.037 -4.323 -7.194 1.00 92.25 91 LYS A CA 1
ATOM 724 C C . LYS A 1 91 ? -7.626 -3.881 -8.604 1.00 92.25 91 LYS A C 1
ATOM 726 O O . LYS A 1 91 ? -8.492 -3.751 -9.469 1.00 92.25 91 LYS A O 1
ATOM 731 N N . PRO A 1 92 ? -6.332 -3.577 -8.830 1.00 92.50 92 PRO A N 1
ATOM 732 C CA . PRO A 1 92 ? -5.872 -3.162 -10.147 1.00 92.50 92 PRO A CA 1
ATOM 733 C C . PRO A 1 92 ? -6.255 -4.212 -11.195 1.00 92.50 92 PRO A C 1
ATOM 735 O O . PRO A 1 92 ? -6.171 -5.411 -10.944 1.00 92.50 92 PRO A O 1
ATOM 738 N N . GLU A 1 93 ? -6.671 -3.745 -12.368 1.00 92.81 93 GLU A N 1
ATOM 739 C CA . GLU A 1 93 ? -7.175 -4.575 -13.463 1.00 92.81 93 GLU A CA 1
ATOM 740 C C . GLU A 1 93 ? -6.644 -4.084 -14.818 1.00 92.81 93 GLU A C 1
ATOM 742 O O . GLU A 1 93 ? -6.106 -2.972 -14.926 1.00 92.81 93 GLU A O 1
ATOM 747 N N . GLY A 1 94 ? -6.780 -4.928 -15.846 1.00 93.81 94 GLY A N 1
ATOM 748 C CA . GLY A 1 94 ? -6.311 -4.654 -17.207 1.00 93.81 94 GLY A CA 1
ATOM 749 C C . GLY A 1 94 ? -4.848 -4.212 -17.242 1.00 93.81 94 GLY A C 1
ATOM 750 O O . GLY A 1 94 ? -4.017 -4.712 -16.485 1.00 93.81 94 GLY A O 1
ATOM 751 N N . ALA A 1 95 ? -4.554 -3.186 -18.044 1.00 93.06 95 ALA A N 1
ATOM 752 C CA . ALA A 1 95 ? -3.190 -2.709 -18.252 1.00 93.06 95 ALA A CA 1
ATOM 753 C C . ALA A 1 95 ? -2.447 -2.329 -16.955 1.00 93.06 95 ALA A C 1
ATOM 755 O O . ALA A 1 95 ? -1.239 -2.530 -16.866 1.00 93.06 95 ALA A O 1
ATOM 756 N N . LYS A 1 96 ? -3.132 -1.804 -15.922 1.00 92.75 96 LYS A N 1
ATOM 757 C CA . LYS A 1 96 ? -2.482 -1.502 -14.629 1.00 92.75 96 LYS A CA 1
ATOM 758 C C . LYS A 1 96 ? -1.969 -2.777 -13.958 1.00 92.75 96 LYS A C 1
ATOM 760 O O . LYS A 1 96 ? -0.855 -2.774 -13.437 1.00 92.75 96 LYS A O 1
ATOM 765 N N . LEU A 1 97 ? -2.780 -3.835 -13.962 1.00 95.38 97 LEU A N 1
ATOM 766 C CA . LEU A 1 97 ? -2.405 -5.127 -13.398 1.00 95.38 97 LEU A CA 1
ATOM 767 C C . LEU A 1 97 ? -1.298 -5.780 -14.223 1.00 95.38 97 LEU A C 1
ATOM 769 O O . LEU A 1 97 ? -0.324 -6.250 -13.644 1.00 95.38 97 LEU A O 1
ATOM 773 N N . ASP A 1 98 ? -1.402 -5.744 -15.550 1.00 96.56 98 ASP A N 1
ATOM 774 C CA . ASP A 1 98 ? -0.414 -6.357 -16.442 1.00 96.56 98 ASP A CA 1
ATOM 775 C C . ASP A 1 98 ? 0.972 -5.719 -16.270 1.00 96.56 98 ASP A C 1
ATOM 777 O O . ASP A 1 98 ? 1.969 -6.423 -16.085 1.00 96.56 98 ASP A O 1
ATOM 781 N N . MET A 1 99 ? 1.032 -4.383 -16.218 1.00 96.31 99 MET A N 1
ATOM 782 C CA . MET A 1 99 ? 2.257 -3.637 -15.910 1.00 96.31 99 MET A CA 1
ATOM 783 C C . MET A 1 99 ? 2.829 -4.007 -14.537 1.00 96.31 99 MET A C 1
ATOM 785 O O . MET A 1 99 ? 4.031 -4.242 -14.405 1.00 96.31 99 MET A O 1
ATOM 789 N N . LEU A 1 100 ? 1.972 -4.063 -13.513 1.00 96.75 100 LEU A N 1
ATOM 790 C CA . LEU A 1 100 ? 2.373 -4.362 -12.140 1.00 96.75 100 LEU A CA 1
ATOM 791 C C . LEU A 1 100 ? 2.923 -5.791 -12.012 1.00 96.75 100 LEU A C 1
ATOM 793 O O . LEU A 1 100 ? 3.990 -5.994 -11.436 1.00 96.75 100 LEU A O 1
ATOM 797 N N . VAL A 1 101 ? 2.239 -6.780 -12.590 1.00 97.50 101 VAL A N 1
ATOM 798 C CA . VAL A 1 101 ? 2.652 -8.190 -12.566 1.00 97.50 101 VAL A CA 1
ATOM 799 C C . VAL A 1 101 ? 3.938 -8.401 -13.359 1.00 97.50 101 VAL A C 1
ATOM 801 O O . VAL A 1 101 ? 4.826 -9.113 -12.892 1.00 97.50 101 VAL A O 1
ATOM 804 N N . ALA A 1 102 ? 4.078 -7.784 -14.536 1.00 97.62 102 ALA A N 1
ATOM 805 C CA . ALA A 1 102 ? 5.305 -7.884 -15.323 1.00 97.62 102 ALA A CA 1
ATOM 806 C C . ALA A 1 102 ? 6.513 -7.325 -14.560 1.00 97.62 102 ALA A C 1
ATOM 808 O O . ALA A 1 102 ? 7.562 -7.965 -14.507 1.00 97.62 102 ALA A O 1
ATOM 809 N N . HIS A 1 103 ? 6.346 -6.174 -13.909 1.00 97.31 103 HIS A N 1
ATOM 810 C CA . HIS A 1 103 ? 7.396 -5.553 -13.110 1.00 97.31 103 HIS A CA 1
ATOM 811 C C . HIS A 1 103 ? 7.707 -6.348 -11.829 1.00 97.31 103 HIS A C 1
ATOM 813 O O . HIS A 1 103 ? 8.860 -6.448 -11.427 1.00 97.31 103 HIS A O 1
ATOM 819 N N . ALA A 1 104 ? 6.719 -6.996 -11.210 1.00 97.56 104 ALA A N 1
ATOM 820 C CA . ALA A 1 104 ? 6.981 -7.909 -10.096 1.00 97.56 104 ALA A CA 1
ATOM 821 C C . ALA A 1 104 ? 7.792 -9.142 -10.542 1.00 97.56 104 ALA A C 1
ATOM 823 O O . ALA A 1 104 ? 8.694 -9.589 -9.833 1.00 97.56 104 ALA A O 1
ATOM 824 N N . LYS A 1 105 ? 7.509 -9.678 -11.736 1.00 97.69 105 LYS A N 1
ATOM 825 C CA . LYS A 1 105 ? 8.197 -10.851 -12.303 1.00 97.69 105 LYS A CA 1
ATOM 826 C C . LYS A 1 105 ? 9.624 -10.575 -12.778 1.00 97.69 105 LYS A C 1
ATOM 828 O O . LYS A 1 105 ? 10.368 -11.531 -12.965 1.00 97.69 105 LYS A O 1
ATOM 833 N N . SER A 1 106 ? 10.020 -9.314 -12.961 1.00 96.12 106 SER A N 1
ATOM 834 C CA . SER A 1 106 ? 11.398 -8.965 -13.337 1.00 96.12 106 SER A CA 1
ATOM 835 C C . SER A 1 106 ? 12.393 -9.032 -12.175 1.00 96.12 106 SER A C 1
ATOM 837 O O . SER A 1 106 ? 13.574 -8.778 -12.390 1.00 96.12 106 SER A O 1
ATOM 839 N N . ASP A 1 107 ? 11.933 -9.350 -10.961 1.00 93.44 107 ASP A N 1
ATOM 840 C CA . ASP A 1 107 ? 12.778 -9.492 -9.771 1.00 93.44 107 ASP A CA 1
ATOM 841 C C . ASP A 1 107 ? 13.703 -8.270 -9.582 1.00 93.44 107 ASP A C 1
ATOM 843 O O . ASP A 1 107 ? 13.271 -7.132 -9.794 1.00 93.44 107 ASP A O 1
ATOM 847 N N . ASP A 1 108 ? 14.964 -8.483 -9.209 1.00 92.31 108 ASP A N 1
ATOM 848 C CA . ASP A 1 108 ? 15.949 -7.415 -9.013 1.00 92.31 108 ASP A CA 1
ATOM 849 C C . ASP A 1 108 ? 16.534 -6.881 -10.340 1.00 92.31 108 ASP A C 1
ATOM 851 O O . ASP A 1 108 ? 17.239 -5.872 -10.345 1.00 92.31 108 ASP A O 1
ATOM 855 N N . VAL A 1 109 ? 16.219 -7.518 -11.480 1.00 93.31 109 VAL A N 1
ATOM 856 C CA . VAL A 1 109 ? 16.623 -7.043 -12.819 1.00 93.31 109 VAL A CA 1
ATOM 857 C C . VAL A 1 109 ? 15.843 -5.790 -13.215 1.00 93.31 109 VAL A C 1
ATOM 859 O O . VAL A 1 109 ? 16.373 -4.946 -13.936 1.00 93.31 109 VAL A O 1
ATOM 862 N N . GLY A 1 110 ? 14.599 -5.666 -12.745 1.00 94.81 110 GLY A N 1
ATOM 863 C CA . GLY A 1 110 ? 13.728 -4.533 -13.042 1.00 94.81 110 GLY A CA 1
ATOM 864 C C . GLY A 1 110 ? 13.311 -4.425 -14.512 1.00 94.81 110 GLY A C 1
ATOM 865 O O . GLY A 1 110 ? 13.658 -5.256 -15.357 1.00 94.81 110 GLY A O 1
ATOM 866 N N . LEU A 1 111 ? 12.561 -3.367 -14.822 1.00 95.31 111 LEU A N 1
ATOM 867 C CA . LEU A 1 111 ? 12.110 -3.034 -16.172 1.00 95.31 111 LEU A CA 1
ATOM 868 C C . LEU A 1 111 ? 12.355 -1.559 -16.498 1.00 95.31 111 LEU A C 1
ATOM 870 O O . LEU A 1 111 ? 12.201 -0.665 -15.665 1.00 95.31 111 LEU A O 1
ATOM 874 N N . THR A 1 112 ? 12.684 -1.283 -17.753 1.00 93.25 112 THR A N 1
ATOM 875 C CA . THR A 1 112 ? 12.665 0.077 -18.303 1.00 93.25 112 THR A CA 1
ATOM 876 C C . THR A 1 112 ? 11.228 0.593 -18.433 1.00 93.25 112 THR A C 1
ATOM 878 O O . THR A 1 112 ? 10.276 -0.185 -18.523 1.00 93.25 112 THR A O 1
ATOM 881 N N . ALA A 1 113 ? 11.048 1.916 -18.523 1.00 90.81 113 ALA A N 1
ATOM 882 C CA . ALA A 1 113 ? 9.721 2.509 -18.741 1.00 90.81 113 ALA A CA 1
ATOM 883 C C . ALA A 1 113 ? 9.029 1.965 -20.008 1.00 90.81 113 ALA A C 1
ATOM 885 O O . ALA A 1 113 ? 7.826 1.720 -20.002 1.00 90.81 113 ALA A O 1
ATOM 886 N N . GLY A 1 114 ? 9.797 1.718 -21.076 1.00 91.88 114 GLY A N 1
ATOM 887 C CA . GLY A 1 114 ? 9.277 1.120 -22.307 1.00 91.88 114 GLY A CA 1
ATOM 888 C C . GLY A 1 114 ? 8.866 -0.345 -22.143 1.00 91.88 114 GLY A C 1
ATOM 889 O O . GLY A 1 114 ? 7.867 -0.772 -22.710 1.00 91.88 114 GLY A O 1
ATOM 890 N N . GLU A 1 115 ? 9.591 -1.132 -21.347 1.00 94.75 115 GLU A N 1
ATOM 891 C CA . GLU A 1 115 ? 9.205 -2.518 -21.053 1.00 94.75 115 GLU A CA 1
ATOM 892 C C . GLU A 1 115 ? 7.951 -2.597 -20.186 1.00 94.75 115 GLU A C 1
ATOM 894 O O . GLU A 1 115 ? 7.077 -3.412 -20.475 1.00 94.75 115 GLU A O 1
ATOM 899 N N . ILE A 1 116 ? 7.827 -1.714 -19.188 1.00 94.94 116 ILE A N 1
ATOM 900 C CA . ILE A 1 116 ? 6.596 -1.579 -18.402 1.00 94.94 116 ILE A CA 1
ATOM 901 C C . ILE A 1 116 ? 5.437 -1.201 -19.331 1.00 94.94 116 ILE A C 1
ATOM 903 O O . ILE A 1 116 ? 4.411 -1.869 -19.325 1.00 94.94 116 ILE A O 1
ATOM 907 N N . ALA A 1 117 ? 5.612 -0.198 -20.195 1.00 94.31 117 ALA A N 1
ATOM 908 C CA . ALA A 1 117 ? 4.578 0.229 -21.137 1.00 94.31 117 ALA A CA 1
ATOM 909 C C . ALA A 1 117 ? 4.096 -0.902 -22.055 1.00 94.31 117 ALA A C 1
ATOM 911 O O . ALA A 1 117 ? 2.890 -1.130 -22.170 1.00 94.31 117 ALA A O 1
ATOM 912 N N . ARG A 1 118 ? 5.032 -1.664 -22.635 1.00 95.69 118 ARG A N 1
ATOM 913 C CA . ARG A 1 118 ? 4.711 -2.816 -23.487 1.00 95.69 118 ARG A CA 1
ATOM 914 C C . ARG A 1 118 ? 3.935 -3.897 -22.744 1.00 95.69 118 ARG A C 1
ATOM 916 O O . ARG A 1 118 ? 3.034 -4.484 -23.332 1.00 95.69 118 ARG A O 1
ATOM 923 N N . ALA A 1 119 ? 4.240 -4.139 -21.469 1.00 96.25 119 ALA A N 1
ATOM 924 C CA . ALA A 1 119 ? 3.477 -5.087 -20.659 1.00 96.25 119 ALA A CA 1
ATOM 925 C C . ALA A 1 119 ? 2.008 -4.667 -20.492 1.00 96.25 119 ALA A C 1
ATOM 927 O O . ALA A 1 119 ? 1.135 -5.524 -20.458 1.00 96.25 119 ALA A O 1
ATOM 928 N N . GLY A 1 120 ? 1.728 -3.361 -20.447 1.00 93.50 120 GLY A N 1
ATOM 929 C CA . GLY A 1 120 ? 0.368 -2.813 -20.433 1.00 93.50 120 GLY A CA 1
ATOM 930 C C . GLY A 1 120 ? -0.292 -2.672 -21.810 1.00 93.50 120 GLY A C 1
ATOM 931 O O . GLY A 1 120 ? -1.391 -2.130 -21.886 1.00 93.50 120 GLY A O 1
ATOM 932 N N . GLY A 1 121 ? 0.366 -3.104 -22.892 1.00 94.06 121 GLY A N 1
ATOM 933 C CA . GLY A 1 121 ? -0.148 -2.979 -24.258 1.00 94.06 121 GLY A CA 1
ATOM 934 C C . GLY A 1 121 ? -0.012 -1.581 -24.873 1.00 94.06 121 GLY A C 1
ATOM 935 O O . GLY A 1 121 ? -0.782 -1.243 -25.769 1.00 94.06 121 GLY A O 1
ATOM 936 N N . TYR A 1 122 ? 0.933 -0.762 -24.400 1.00 92.31 122 TYR A N 1
ATOM 937 C CA . TYR A 1 122 ? 1.188 0.577 -24.939 1.00 92.31 122 TYR A CA 1
ATOM 938 C C . TYR A 1 122 ? 2.449 0.623 -25.807 1.00 92.31 122 TYR A C 1
ATOM 940 O O . TYR A 1 122 ? 3.505 0.121 -25.417 1.00 92.31 122 TYR A O 1
ATOM 948 N N . ASP A 1 123 ? 2.348 1.309 -26.947 1.00 82.88 123 ASP A N 1
ATOM 949 C CA . ASP A 1 123 ? 3.473 1.542 -27.865 1.00 82.88 1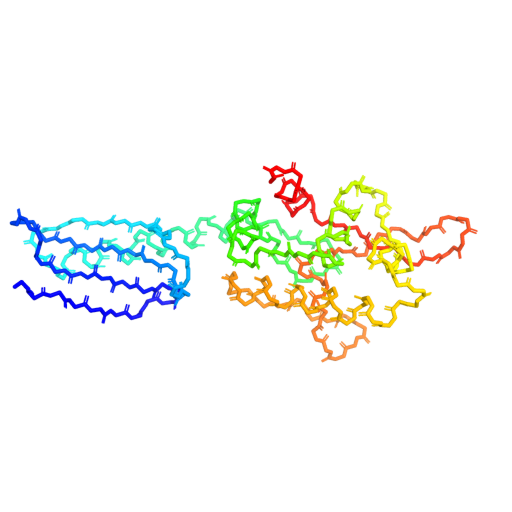23 ASP A CA 1
ATOM 950 C C . ASP A 1 123 ? 4.428 2.641 -27.373 1.00 82.88 123 ASP A C 1
ATOM 952 O O . ASP A 1 123 ? 5.603 2.663 -27.741 1.00 82.88 123 ASP A O 1
ATOM 956 N N . SER A 1 124 ? 3.935 3.554 -26.528 1.00 79.25 124 SER A N 1
ATOM 957 C CA . SER A 1 124 ? 4.700 4.672 -25.978 1.00 79.25 124 SER A CA 1
ATOM 958 C C . SER A 1 124 ? 4.636 4.705 -24.449 1.00 79.25 124 SER A C 1
ATOM 960 O O . SER A 1 124 ? 3.676 4.246 -23.821 1.00 79.25 124 SER A O 1
ATOM 962 N N . PHE A 1 125 ? 5.691 5.229 -23.824 1.00 80.44 125 PHE A N 1
ATOM 963 C CA . PHE A 1 125 ? 5.831 5.202 -22.369 1.00 80.44 125 PHE A CA 1
ATOM 964 C C . PHE A 1 125 ? 5.054 6.319 -21.665 1.00 80.44 125 PHE A C 1
ATOM 966 O O . PHE A 1 125 ? 4.872 6.250 -20.456 1.00 80.44 125 PHE A O 1
ATOM 973 N N . GLU A 1 126 ? 4.583 7.352 -22.363 1.00 84.06 126 GLU A N 1
ATOM 974 C CA . GLU A 1 126 ? 3.926 8.510 -21.751 1.00 84.06 126 GLU A CA 1
ATOM 975 C C . GLU A 1 126 ? 2.614 8.121 -21.058 1.00 84.06 126 GLU A C 1
ATOM 977 O O . GLU A 1 126 ? 2.415 8.433 -19.880 1.00 84.06 126 GLU A O 1
ATOM 982 N N . THR A 1 127 ? 1.739 7.389 -21.754 1.00 83.25 127 THR A N 1
ATOM 983 C CA . THR A 1 127 ? 0.463 6.917 -21.192 1.00 83.25 127 THR A CA 1
ATOM 984 C C . THR A 1 127 ? 0.690 5.902 -20.077 1.00 83.25 127 THR A C 1
ATOM 986 O O . THR A 1 127 ? 0.069 6.002 -19.016 1.00 83.25 127 THR A O 1
ATOM 989 N N . ALA A 1 128 ? 1.619 4.966 -20.281 1.00 85.31 128 ALA A N 1
ATOM 990 C CA . ALA A 1 128 ? 1.983 3.978 -19.275 1.00 85.31 128 ALA A CA 1
ATOM 991 C C . ALA A 1 128 ? 2.537 4.636 -18.003 1.00 85.31 128 ALA A C 1
ATOM 993 O O . ALA A 1 128 ? 2.084 4.321 -16.906 1.00 85.31 128 ALA A O 1
ATOM 994 N N . ASN A 1 129 ? 3.434 5.617 -18.134 1.00 85.19 129 ASN A N 1
ATOM 995 C CA . ASN A 1 129 ? 3.995 6.360 -17.005 1.00 85.19 129 ASN A CA 1
ATOM 996 C C . ASN A 1 129 ? 2.915 7.111 -16.222 1.00 85.19 129 ASN A C 1
ATOM 998 O O . ASN A 1 129 ? 2.929 7.090 -14.992 1.00 85.19 129 ASN A O 1
ATOM 1002 N N . ALA A 1 130 ? 1.956 7.743 -16.907 1.00 86.62 130 ALA A N 1
ATOM 1003 C CA . ALA A 1 130 ? 0.847 8.423 -16.244 1.00 86.62 130 ALA A CA 1
ATOM 1004 C C . ALA A 1 130 ? -0.042 7.443 -15.456 1.00 86.62 130 ALA A C 1
ATOM 1006 O O . ALA A 1 130 ? -0.435 7.732 -14.323 1.00 86.62 13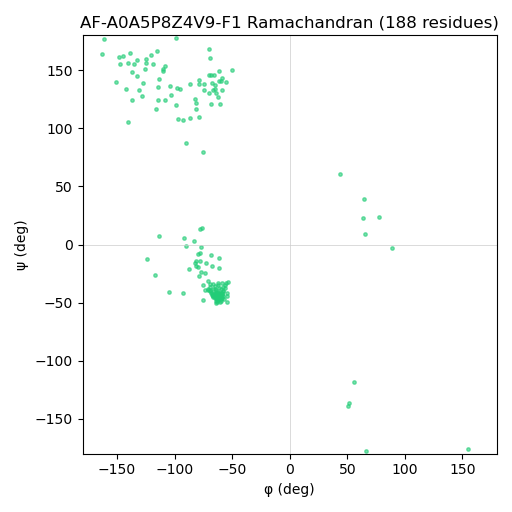0 ALA A O 1
ATOM 1007 N N . LEU A 1 131 ? -0.338 6.270 -16.024 1.00 88.06 131 LEU A N 1
ATOM 1008 C CA . LEU A 1 131 ? -1.122 5.226 -15.356 1.00 88.06 131 LEU A CA 1
ATOM 1009 C C . LEU A 1 131 ? -0.375 4.599 -14.178 1.00 88.06 131 LEU A C 1
ATOM 1011 O O . LEU A 1 131 ? -0.972 4.389 -13.123 1.00 88.06 131 LEU A O 1
ATOM 1015 N N . TYR A 1 132 ? 0.918 4.337 -14.340 1.00 88.56 132 TYR A N 1
ATOM 1016 C CA . TYR A 1 132 ? 1.754 3.732 -13.309 1.00 88.56 132 TYR A CA 1
ATOM 1017 C C . TYR A 1 132 ? 2.027 4.710 -12.158 1.00 88.56 132 TYR A C 1
ATOM 1019 O O . TYR A 1 132 ? 1.942 4.340 -10.989 1.00 88.56 132 TYR A O 1
ATOM 1027 N N . GLY A 1 133 ? 2.237 5.993 -12.466 1.00 90.38 133 GLY A N 1
ATOM 1028 C CA . GLY A 1 133 ? 2.279 7.063 -11.469 1.00 90.38 133 GLY A CA 1
ATOM 1029 C C . GLY A 1 133 ? 0.947 7.222 -10.734 1.00 90.38 133 GLY A C 1
ATOM 1030 O O . GLY A 1 133 ? 0.934 7.360 -9.513 1.00 90.38 133 GLY A O 1
ATOM 1031 N N . ARG A 1 134 ? -0.190 7.124 -11.437 1.00 91.50 134 ARG A N 1
ATOM 1032 C CA . ARG A 1 134 ? -1.514 7.123 -10.794 1.00 91.50 134 ARG A CA 1
ATOM 1033 C C . ARG A 1 134 ? -1.688 5.934 -9.850 1.00 91.50 134 ARG A C 1
ATOM 1035 O O . ARG A 1 134 ? -2.193 6.135 -8.754 1.00 91.50 134 ARG A O 1
ATOM 1042 N N . LEU A 1 135 ? -1.254 4.733 -10.238 1.00 93.38 135 LEU A N 1
ATOM 1043 C CA . LEU A 1 135 ? -1.280 3.564 -9.354 1.00 93.38 135 LEU A CA 1
ATOM 1044 C C . LEU A 1 135 ? -0.451 3.809 -8.084 1.00 93.38 135 LEU A C 1
ATOM 1046 O O . LEU A 1 135 ? -0.916 3.511 -6.988 1.00 93.38 135 LEU A O 1
ATOM 1050 N N . GLY A 1 136 ? 0.738 4.402 -8.214 1.00 94.06 136 GLY A N 1
ATOM 1051 C CA . GLY A 1 136 ? 1.577 4.749 -7.064 1.00 94.06 136 GLY A CA 1
ATOM 1052 C C . GLY A 1 136 ? 0.888 5.726 -6.111 1.00 94.06 136 GLY A C 1
ATOM 1053 O O . GLY A 1 136 ? 0.873 5.505 -4.901 1.00 94.06 136 GLY A O 1
ATOM 1054 N N . ARG A 1 137 ? 0.215 6.740 -6.662 1.00 92.44 137 ARG A N 1
ATOM 1055 C CA . ARG A 1 137 ? -0.608 7.677 -5.889 1.00 92.44 137 ARG A CA 1
ATOM 1056 C C . ARG A 1 137 ? -1.788 6.991 -5.193 1.00 92.44 137 ARG A C 1
ATOM 1058 O O . ARG A 1 137 ? -2.016 7.228 -4.014 1.00 92.44 137 ARG A O 1
ATOM 1065 N N . GLU A 1 138 ? -2.528 6.143 -5.904 1.00 92.88 138 GLU A N 1
ATOM 1066 C CA . GLU A 1 138 ? -3.664 5.389 -5.353 1.00 92.88 138 GLU A CA 1
ATOM 1067 C C . GLU A 1 138 ? -3.215 4.496 -4.177 1.00 92.88 138 GLU A C 1
ATOM 1069 O O . GLU A 1 138 ? -3.881 4.449 -3.141 1.00 92.88 138 GLU A O 1
ATOM 1074 N N . ILE A 1 139 ? -2.053 3.839 -4.292 1.00 94.12 139 ILE A N 1
ATOM 1075 C CA . ILE A 1 139 ? -1.444 3.063 -3.199 1.00 94.12 139 ILE A CA 1
ATOM 1076 C C . ILE A 1 139 ? -1.093 3.979 -2.020 1.00 94.12 139 ILE A C 1
ATOM 1078 O O . ILE A 1 139 ? -1.427 3.660 -0.877 1.00 94.12 139 ILE A O 1
ATOM 1082 N N . ALA A 1 140 ? -0.462 5.124 -2.285 1.00 92.06 140 ALA A N 1
ATOM 1083 C CA . ALA A 1 140 ? -0.085 6.090 -1.258 1.00 92.06 140 ALA A CA 1
ATOM 1084 C C . ALA A 1 140 ? -1.300 6.590 -0.460 1.00 92.06 140 ALA A C 1
ATOM 1086 O O . ALA A 1 140 ? -1.272 6.608 0.772 1.00 92.06 140 ALA A O 1
ATOM 1087 N N . GLU A 1 141 ? -2.394 6.912 -1.156 1.00 90.00 141 GLU A N 1
ATOM 1088 C CA . GLU A 1 141 ? -3.657 7.364 -0.567 1.00 90.00 141 GLU A CA 1
ATOM 1089 C C . GLU A 1 141 ? -4.301 6.281 0.311 1.00 90.00 141 GLU A C 1
ATOM 1091 O O . GLU A 1 141 ? -4.709 6.567 1.438 1.00 90.00 141 GLU A O 1
ATOM 1096 N N . VAL A 1 142 ? -4.345 5.023 -0.150 1.00 87.62 142 VAL A N 1
ATOM 1097 C CA . VAL A 1 142 ? -4.886 3.908 0.650 1.00 87.62 142 VAL A CA 1
ATOM 1098 C C . VAL A 1 142 ? -4.053 3.663 1.908 1.00 87.62 142 VAL A C 1
ATOM 1100 O O . VAL A 1 142 ? -4.601 3.401 2.983 1.00 87.62 142 VAL A O 1
ATOM 1103 N N . LEU A 1 143 ? -2.730 3.765 1.794 1.00 88.12 143 LEU A N 1
ATOM 1104 C CA . LEU A 1 143 ? -1.815 3.532 2.906 1.00 88.12 143 LEU A CA 1
ATOM 1105 C C . LEU A 1 143 ? -1.674 4.735 3.841 1.00 88.12 143 LEU A C 1
ATOM 1107 O O . LEU A 1 143 ? -1.257 4.557 4.989 1.00 88.12 143 LEU A O 1
ATOM 1111 N N . GLY A 1 144 ? -2.053 5.933 3.397 1.00 87.19 144 GLY A N 1
ATOM 1112 C CA . GLY A 1 144 ? -1.809 7.177 4.122 1.00 87.19 144 GLY A CA 1
ATOM 1113 C C . GLY A 1 144 ? -0.315 7.473 4.256 1.00 87.19 144 GLY A C 1
ATOM 1114 O O . GLY A 1 144 ? 0.133 7.874 5.329 1.00 87.19 144 GLY A O 1
ATOM 1115 N N . VAL A 1 145 ? 0.462 7.205 3.203 1.00 89.06 145 VAL A N 1
ATOM 1116 C CA . VAL A 1 145 ? 1.886 7.557 3.122 1.00 89.06 145 VAL A CA 1
ATOM 1117 C C . VAL A 1 145 ? 2.079 8.670 2.103 1.00 89.06 145 VAL A C 1
ATOM 1119 O O . VAL A 1 145 ? 1.341 8.754 1.125 1.00 89.06 145 VAL A O 1
ATOM 1122 N N . SER A 1 146 ? 3.076 9.520 2.321 1.00 87.75 146 SER A N 1
ATOM 1123 C CA . SER A 1 146 ? 3.477 10.500 1.314 1.00 87.75 146 SER A CA 1
ATOM 1124 C C . SER A 1 146 ? 4.323 9.817 0.249 1.00 87.75 146 SER A C 1
ATOM 1126 O O . SER A 1 146 ? 5.196 9.012 0.580 1.00 87.75 146 SER A O 1
ATOM 1128 N N . ALA A 1 147 ? 4.083 10.149 -1.019 1.00 84.06 147 ALA A N 1
ATOM 1129 C CA . ALA A 1 147 ? 5.022 9.798 -2.072 1.00 84.06 147 ALA A CA 1
ATOM 1130 C C . ALA A 1 147 ? 6.369 10.485 -1.801 1.00 84.06 147 ALA A C 1
ATOM 1132 O O . ALA A 1 147 ? 6.400 11.568 -1.211 1.00 84.06 147 ALA A O 1
ATOM 1133 N N . PRO A 1 148 ? 7.487 9.872 -2.203 1.00 81.12 148 PRO A N 1
ATOM 1134 C CA . PRO A 1 148 ? 8.768 10.516 -2.027 1.00 81.12 148 PRO A CA 1
ATOM 1135 C C . PRO A 1 148 ? 8.933 11.715 -2.958 1.00 81.12 148 PRO A C 1
ATOM 1137 O O . PRO A 1 148 ? 8.509 11.697 -4.117 1.00 81.12 148 PRO A O 1
ATOM 1140 N N . THR A 1 149 ? 9.637 12.728 -2.470 1.00 72.44 149 THR A N 1
ATOM 1141 C CA . THR A 1 149 ? 10.010 13.898 -3.261 1.00 72.44 149 THR A CA 1
ATOM 1142 C C . THR A 1 149 ? 11.137 13.540 -4.227 1.00 72.44 149 THR A C 1
ATOM 1144 O O . THR A 1 149 ? 12.079 12.827 -3.869 1.00 72.44 149 THR A O 1
ATOM 1147 N N . SER A 1 150 ? 11.061 14.018 -5.471 1.00 65.38 150 SER A N 1
ATOM 1148 C CA . SER A 1 150 ? 12.169 13.849 -6.409 1.00 65.38 150 SER A CA 1
ATOM 1149 C C . SER A 1 150 ? 13.398 14.625 -5.928 1.00 65.38 150 SER A C 1
ATOM 1151 O O . SER A 1 150 ? 13.307 15.778 -5.523 1.00 65.38 150 SER A O 1
ATOM 1153 N N . THR A 1 151 ? 14.579 14.016 -6.023 1.00 58.47 151 THR A N 1
ATOM 1154 C CA . THR A 1 151 ? 15.860 14.711 -5.808 1.00 58.47 151 THR A CA 1
ATOM 1155 C C . THR A 1 151 ? 16.306 15.517 -7.034 1.00 58.47 151 THR A C 1
ATOM 1157 O O . THR A 1 151 ? 17.278 16.263 -6.960 1.00 58.47 151 THR A O 1
ATOM 1160 N N . ILE A 1 152 ? 15.605 15.367 -8.166 1.00 54.28 152 ILE A N 1
ATOM 1161 C CA . ILE A 1 152 ? 15.950 15.955 -9.472 1.00 54.28 152 ILE A CA 1
ATOM 1162 C C . ILE A 1 152 ? 14.873 16.946 -9.948 1.00 54.28 152 ILE A C 1
ATOM 1164 O O . ILE A 1 152 ? 15.166 17.862 -10.714 1.00 54.28 152 ILE A O 1
ATOM 1168 N N . ARG A 1 153 ? 13.618 16.788 -9.513 1.00 55.34 153 ARG A N 1
ATOM 1169 C CA . ARG A 1 153 ? 12.486 17.671 -9.845 1.00 55.34 153 ARG A CA 1
ATOM 1170 C C . ARG A 1 153 ? 11.834 18.192 -8.563 1.00 55.34 153 ARG A C 1
ATOM 1172 O O . ARG A 1 153 ? 11.922 17.551 -7.529 1.00 55.34 153 ARG A O 1
ATOM 1179 N N . ALA A 1 154 ? 11.154 19.332 -8.622 1.00 54.03 154 ALA A N 1
ATOM 1180 C CA . ALA A 1 154 ? 10.451 19.893 -7.460 1.00 54.03 154 ALA A CA 1
ATOM 1181 C C . ALA A 1 154 ? 9.102 19.199 -7.151 1.00 54.03 154 ALA A C 1
ATOM 1183 O O . ALA A 1 154 ? 8.316 19.729 -6.371 1.00 54.03 154 ALA A O 1
ATOM 1184 N N . ASP A 1 155 ? 8.843 18.031 -7.752 1.00 61.19 155 ASP A N 1
ATOM 1185 C CA . ASP A 1 155 ? 7.570 17.310 -7.682 1.00 61.19 155 ASP A CA 1
ATOM 1186 C C . ASP A 1 155 ? 7.734 15.923 -7.040 1.00 61.19 155 ASP A C 1
ATOM 1188 O O . ASP A 1 155 ? 8.803 15.301 -7.098 1.00 61.19 155 ASP A O 1
ATOM 1192 N N . ASP A 1 156 ? 6.640 15.407 -6.479 1.00 66.38 156 ASP A N 1
ATOM 1193 C CA . ASP A 1 156 ? 6.564 14.049 -5.941 1.00 66.38 156 ASP A CA 1
ATOM 1194 C C . ASP A 1 156 ? 6.722 12.987 -7.038 1.00 66.38 156 ASP A C 1
ATOM 1196 O O . ASP A 1 156 ? 6.053 13.008 -8.079 1.00 66.38 156 ASP A O 1
ATOM 1200 N N . VAL A 1 157 ? 7.549 11.978 -6.769 1.00 77.62 157 VAL A N 1
ATOM 1201 C CA . VAL A 1 157 ? 7.706 10.802 -7.628 1.00 77.62 157 VAL A CA 1
ATOM 1202 C C . VAL A 1 157 ? 6.700 9.753 -7.183 1.00 77.62 157 VAL A C 1
ATOM 1204 O O . VAL A 1 157 ? 7.004 8.876 -6.380 1.00 77.62 157 VAL A O 1
ATOM 1207 N N . GLN A 1 158 ? 5.486 9.812 -7.727 1.00 84.88 158 GLN A N 1
ATOM 1208 C CA . GLN A 1 158 ? 4.423 8.861 -7.370 1.00 84.88 158 GLN A CA 1
ATOM 1209 C C . GLN A 1 158 ? 4.820 7.402 -7.663 1.00 84.88 158 GLN A C 1
ATOM 1211 O O . GLN A 1 158 ? 4.480 6.497 -6.907 1.00 84.88 158 GLN A O 1
ATOM 1216 N N . THR A 1 159 ? 5.620 7.159 -8.708 1.00 87.62 159 THR A N 1
ATOM 1217 C CA . THR A 1 159 ? 6.199 5.831 -8.993 1.00 87.62 159 THR A CA 1
ATOM 1218 C C . THR A 1 159 ? 7.221 5.377 -7.948 1.00 87.62 159 THR A C 1
ATOM 1220 O O . THR A 1 159 ? 7.460 4.179 -7.820 1.00 87.62 159 THR A O 1
ATOM 1223 N N . GLY A 1 160 ? 7.766 6.303 -7.156 1.00 89.44 160 GLY A N 1
ATOM 1224 C CA . GLY A 1 160 ? 8.657 6.043 -6.026 1.00 89.44 160 GLY A CA 1
ATOM 1225 C C . GLY A 1 160 ? 7.967 5.361 -4.844 1.00 89.44 160 GLY A C 1
ATOM 1226 O O . GLY A 1 160 ? 8.639 4.908 -3.932 1.00 89.44 160 GLY A O 1
ATOM 1227 N N . VAL A 1 161 ? 6.636 5.240 -4.867 1.00 94.12 161 VAL A N 1
ATOM 1228 C CA . VAL A 1 161 ? 5.873 4.384 -3.942 1.00 94.12 161 VAL A CA 1
ATOM 1229 C C . VAL A 1 161 ? 5.920 2.915 -4.381 1.00 94.12 161 VAL A C 1
ATOM 1231 O O . VAL A 1 161 ? 5.662 2.025 -3.586 1.00 94.12 161 VAL A O 1
ATOM 1234 N N . ILE A 1 162 ? 6.249 2.637 -5.645 1.00 95.12 162 ILE A N 1
ATOM 1235 C CA . ILE A 1 162 ? 6.224 1.291 -6.237 1.00 95.12 162 ILE A CA 1
ATOM 1236 C C . ILE A 1 162 ? 7.637 0.724 -6.409 1.00 95.12 162 ILE A C 1
ATOM 1238 O O . ILE A 1 162 ? 7.866 -0.472 -6.208 1.00 95.12 162 ILE A O 1
ATOM 1242 N N . ALA A 1 163 ? 8.571 1.566 -6.843 1.00 93.69 163 ALA A N 1
ATOM 1243 C CA . ALA A 1 163 ? 9.879 1.143 -7.309 1.00 93.69 163 ALA A CA 1
ATOM 1244 C C . ALA A 1 163 ? 10.953 2.190 -7.019 1.00 93.69 163 ALA A C 1
ATOM 1246 O O . ALA A 1 163 ? 10.676 3.376 -6.854 1.00 93.69 163 ALA A O 1
ATOM 1247 N N . GLN A 1 164 ? 12.201 1.740 -7.046 1.00 91.31 164 GLN A N 1
ATOM 1248 C CA . GLN A 1 164 ? 13.384 2.588 -6.978 1.00 91.31 164 GLN A CA 1
ATOM 1249 C C . GLN A 1 164 ? 14.194 2.511 -8.274 1.00 91.31 164 GLN A C 1
ATOM 1251 O O . GLN A 1 164 ? 13.981 1.631 -9.110 1.00 91.31 164 GLN A O 1
ATOM 1256 N N . ALA A 1 165 ? 15.130 3.445 -8.431 1.00 89.25 165 ALA A N 1
ATOM 1257 C CA . AL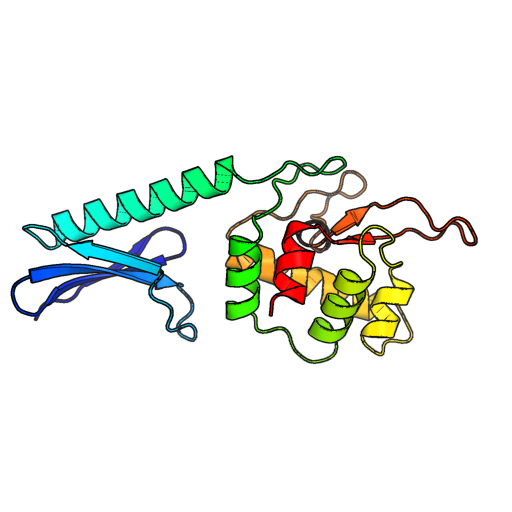A A 1 165 ? 16.101 3.406 -9.515 1.00 89.25 165 ALA A CA 1
ATOM 1258 C C . ALA A 1 165 ? 16.980 2.150 -9.397 1.00 89.25 165 ALA A C 1
ATOM 1260 O O . ALA A 1 165 ? 17.563 1.903 -8.339 1.00 89.25 165 ALA A O 1
ATOM 1261 N N . GLY A 1 166 ? 17.065 1.381 -10.479 1.00 88.56 166 GLY A N 1
ATOM 1262 C CA . GLY A 1 166 ? 18.014 0.287 -10.648 1.00 88.56 166 GLY A CA 1
ATOM 1263 C C . GLY A 1 166 ? 19.239 0.700 -11.468 1.00 88.56 166 GLY A C 1
ATOM 1264 O O . GLY A 1 166 ? 19.312 1.830 -11.964 1.00 88.56 166 GLY A O 1
ATOM 1265 N N . PRO A 1 167 ? 20.205 -0.215 -11.646 1.00 87.12 167 PRO A N 1
ATOM 1266 C CA . PRO A 1 167 ? 21.306 0.005 -12.572 1.00 87.12 167 PRO A CA 1
ATOM 1267 C C . PRO A 1 167 ? 20.770 0.169 -13.998 1.00 87.12 167 PRO A C 1
ATOM 1269 O O . PRO A 1 167 ? 19.846 -0.533 -14.413 1.00 87.12 167 PRO A O 1
ATOM 1272 N N . ALA A 1 168 ? 21.360 1.089 -14.762 1.00 88.62 168 ALA A N 1
ATOM 1273 C CA . ALA A 1 168 ? 21.020 1.236 -16.171 1.00 88.62 168 ALA A CA 1
ATOM 1274 C C . ALA A 1 168 ? 21.278 -0.079 -16.926 1.00 88.62 168 ALA A C 1
ATOM 1276 O O . ALA A 1 168 ? 22.246 -0.792 -16.650 1.00 88.62 168 ALA A O 1
ATOM 1277 N N . ARG A 1 169 ? 20.417 -0.393 -17.896 1.00 89.06 169 ARG A N 1
ATOM 1278 C CA . ARG A 1 169 ? 20.529 -1.595 -18.727 1.00 89.06 169 ARG A CA 1
ATOM 1279 C C . ARG A 1 169 ? 21.862 -1.562 -19.483 1.00 89.06 169 ARG A C 1
ATOM 1281 O O . ARG A 1 169 ? 22.095 -0.633 -20.253 1.00 89.06 169 ARG A O 1
ATOM 1288 N N . ALA A 1 170 ? 22.718 -2.563 -19.282 1.00 83.88 170 ALA A N 1
ATOM 1289 C CA . ALA A 1 170 ? 24.101 -2.549 -19.767 1.00 83.88 170 ALA A CA 1
ATOM 1290 C C . ALA A 1 170 ? 24.214 -2.366 -21.290 1.00 83.88 170 ALA A C 1
ATOM 1292 O O . ALA A 1 170 ? 25.100 -1.664 -21.768 1.00 83.88 170 ALA A O 1
ATOM 1293 N N . GLU A 1 171 ? 23.292 -2.954 -22.052 1.00 85.06 171 GLU A N 1
ATOM 1294 C CA . GLU A 1 171 ? 23.329 -2.964 -23.516 1.00 85.06 171 GLU A CA 1
ATOM 1295 C C . GLU A 1 171 ? 22.851 -1.647 -24.137 1.00 85.06 171 GLU A C 1
ATOM 1297 O O . GLU A 1 171 ? 23.230 -1.315 -25.256 1.00 85.06 171 GLU A O 1
ATOM 1302 N N . THR A 1 172 ? 21.984 -0.909 -23.439 1.00 87.12 172 THR A N 1
ATOM 1303 C CA . THR A 1 172 ? 21.267 0.248 -24.011 1.00 87.12 172 THR A CA 1
ATOM 1304 C C . THR A 1 172 ? 21.470 1.543 -23.232 1.00 87.12 172 THR A C 1
ATOM 1306 O O . THR A 1 172 ? 21.079 2.606 -23.706 1.00 87.12 172 THR A O 1
ATOM 1309 N N . GLY A 1 173 ? 22.034 1.476 -22.024 1.00 87.94 173 GLY A N 1
ATOM 1310 C CA . GLY A 1 173 ? 22.091 2.591 -21.080 1.00 87.94 173 GLY A CA 1
ATOM 1311 C C . GLY A 1 173 ? 20.718 3.033 -20.559 1.00 87.94 173 GLY A C 1
ATOM 1312 O O . GLY A 1 173 ? 20.620 4.076 -19.916 1.00 87.94 173 GLY A O 1
ATOM 1313 N N . ALA A 1 174 ? 19.648 2.280 -20.837 1.00 88.19 174 ALA A N 1
ATOM 1314 C CA . ALA A 1 174 ? 18.294 2.672 -20.472 1.00 88.19 174 ALA A CA 1
ATOM 1315 C C . ALA A 1 174 ? 18.093 2.657 -18.951 1.00 88.19 174 ALA A C 1
ATOM 1317 O O . ALA A 1 174 ? 18.531 1.734 -18.264 1.00 88.19 174 ALA A O 1
ATOM 1318 N N . PHE A 1 175 ? 17.388 3.664 -18.433 1.00 88.75 175 PHE A N 1
ATOM 1319 C CA . PHE A 1 175 ? 17.021 3.729 -17.022 1.00 88.75 175 PHE A CA 1
ATOM 1320 C C . PHE A 1 175 ? 16.038 2.609 -16.661 1.00 88.75 175 PHE A C 1
ATOM 1322 O O . PHE A 1 175 ? 15.037 2.403 -17.355 1.00 88.75 175 PHE A O 1
ATOM 1329 N N . VAL A 1 176 ? 16.315 1.918 -15.556 1.00 92.44 176 VAL A N 1
ATOM 1330 C CA . VAL A 1 176 ? 15.549 0.765 -15.077 1.00 92.44 176 VAL A CA 1
ATOM 1331 C C . VAL A 1 176 ? 14.875 1.108 -13.755 1.00 92.44 176 VAL A C 1
ATOM 1333 O O . VAL A 1 176 ? 15.492 1.671 -12.851 1.00 92.44 176 VAL A O 1
ATOM 1336 N N . TRP A 1 177 ? 13.608 0.730 -13.636 1.00 93.00 177 TRP A N 1
ATOM 1337 C CA . TRP A 1 177 ? 12.880 0.703 -12.377 1.00 93.00 177 TRP A CA 1
ATOM 1338 C C . TRP A 1 177 ? 12.941 -0.701 -11.788 1.00 93.00 177 TRP A C 1
ATOM 1340 O O . TRP A 1 177 ? 12.711 -1.679 -12.496 1.00 93.00 177 TRP A O 1
ATOM 1350 N N . VAL A 1 178 ? 13.236 -0.791 -10.493 1.00 95.06 178 VAL A N 1
ATOM 1351 C CA . VAL A 1 178 ? 13.214 -2.044 -9.733 1.00 95.06 178 VAL A CA 1
ATOM 1352 C C . VAL A 1 178 ? 12.132 -1.935 -8.670 1.00 95.06 178 VAL A C 1
ATOM 1354 O O . VAL A 1 178 ? 12.202 -1.076 -7.784 1.00 95.06 178 VAL A O 1
ATOM 1357 N N . MET A 1 179 ? 11.112 -2.786 -8.774 1.00 96.62 179 MET A N 1
ATOM 1358 C CA . MET A 1 179 ? 10.021 -2.859 -7.806 1.00 96.62 179 MET A CA 1
ATOM 1359 C C . MET A 1 179 ? 10.555 -3.201 -6.417 1.00 96.62 179 MET A C 1
ATOM 1361 O O . MET A 1 179 ? 11.424 -4.060 -6.266 1.00 96.62 179 MET A O 1
ATOM 1365 N N . TYR A 1 180 ? 9.993 -2.569 -5.386 1.00 96.31 180 TYR A N 1
ATOM 1366 C CA . TYR A 1 180 ? 10.336 -2.927 -4.017 1.00 96.31 180 TYR A CA 1
ATOM 1367 C C . TYR A 1 180 ? 10.026 -4.408 -3.737 1.00 96.31 180 TYR A C 1
ATOM 1369 O O . TYR A 1 180 ? 8.913 -4.852 -4.040 1.00 96.31 180 TYR A O 1
ATOM 1377 N N . PRO A 1 181 ? 10.951 -5.175 -3.125 1.00 96.56 181 PRO A N 1
ATOM 1378 C CA . PRO A 1 181 ? 10.724 -6.581 -2.792 1.00 96.56 181 PRO A CA 1
ATOM 1379 C C . PRO A 1 181 ? 9.444 -6.820 -1.980 1.00 96.56 181 PRO A C 1
ATOM 1381 O O . PRO A 1 181 ? 8.794 -7.854 -2.126 1.00 96.56 181 PRO A O 1
ATOM 1384 N N . GLU A 1 182 ? 9.065 -5.859 -1.138 1.00 97.44 182 GLU A N 1
ATOM 1385 C CA . GLU A 1 182 ? 7.853 -5.882 -0.328 1.00 97.44 182 GLU A CA 1
ATOM 1386 C C . GLU A 1 182 ? 6.584 -5.870 -1.199 1.00 97.44 182 GLU A C 1
ATOM 1388 O O . GLU A 1 182 ? 5.713 -6.728 -1.041 1.00 97.44 182 GLU A O 1
ATOM 1393 N N . LEU A 1 183 ? 6.514 -4.956 -2.172 1.00 97.62 183 LEU A N 1
ATOM 1394 C CA . LEU A 1 183 ? 5.408 -4.888 -3.129 1.00 97.62 183 LEU A CA 1
ATOM 1395 C C . LEU A 1 183 ? 5.434 -6.079 -4.092 1.00 97.62 183 LEU A C 1
ATOM 1397 O O . LEU A 1 183 ? 4.387 -6.653 -4.368 1.00 97.62 183 LEU A O 1
ATOM 1401 N N . ARG A 1 184 ? 6.616 -6.513 -4.545 1.00 97.69 184 ARG A N 1
ATOM 1402 C CA . ARG A 1 184 ? 6.772 -7.705 -5.392 1.00 97.69 184 ARG A CA 1
ATOM 1403 C C . ARG A 1 184 ? 6.147 -8.936 -4.744 1.00 97.69 184 ARG A C 1
ATOM 1405 O O . ARG A 1 184 ? 5.365 -9.633 -5.384 1.00 97.69 184 ARG A O 1
ATOM 1412 N N . LYS A 1 185 ? 6.461 -9.191 -3.470 1.00 97.50 185 LYS A N 1
ATOM 1413 C CA . LYS A 1 185 ? 5.870 -10.301 -2.707 1.00 97.50 185 LYS A CA 1
ATOM 1414 C C . LYS A 1 185 ? 4.355 -10.168 -2.597 1.00 97.50 185 LYS A C 1
ATOM 1416 O O . LYS A 1 185 ? 3.664 -11.164 -2.772 1.00 97.50 185 LYS A O 1
ATOM 1421 N N . ALA A 1 186 ? 3.849 -8.960 -2.349 1.00 97.25 186 ALA A N 1
ATOM 1422 C CA . ALA A 1 186 ? 2.412 -8.718 -2.297 1.00 97.25 186 ALA A CA 1
ATOM 1423 C C . ALA A 1 186 ? 1.735 -8.997 -3.649 1.00 97.25 186 ALA A C 1
ATOM 1425 O O . ALA A 1 186 ? 0.707 -9.651 -3.675 1.00 97.25 186 ALA A O 1
ATOM 1426 N N . VAL A 1 187 ? 2.325 -8.572 -4.770 1.00 96.94 187 VAL A N 1
ATOM 1427 C CA . VAL A 1 187 ? 1.772 -8.787 -6.120 1.00 96.94 187 VAL A CA 1
ATOM 1428 C C . VAL A 1 187 ? 1.779 -10.262 -6.523 1.00 96.94 187 VAL A C 1
ATOM 1430 O O . VAL A 1 187 ? 0.817 -10.727 -7.118 1.00 96.94 187 VAL A O 1
ATOM 1433 N N . LEU A 1 188 ? 2.857 -10.994 -6.225 1.00 95.38 188 LEU A N 1
ATOM 1434 C CA . LEU A 1 188 ? 3.000 -12.407 -6.608 1.00 95.38 188 LEU A CA 1
ATOM 1435 C C . LEU A 1 188 ? 2.302 -13.381 -5.646 1.00 95.38 188 LEU A C 1
ATOM 1437 O O . LEU A 1 188 ? 2.154 -14.553 -5.983 1.00 95.38 188 LEU A O 1
ATOM 1441 N N . GLY A 1 189 ? 1.937 -12.921 -4.447 1.00 86.00 189 GLY A N 1
ATOM 1442 C CA . GLY A 1 189 ? 1.170 -13.685 -3.462 1.00 86.00 189 GLY A CA 1
ATOM 1443 C C . GLY A 1 189 ? -0.349 -13.526 -3.581 1.00 86.00 189 GLY A C 1
ATOM 1444 O O . GLY A 1 189 ? -1.066 -14.136 -2.789 1.00 86.00 189 GLY A O 1
ATOM 1445 N N . ILE A 1 190 ? -0.819 -12.701 -4.524 1.00 59.47 190 ILE A N 1
ATOM 1446 C CA . ILE A 1 190 ? -2.233 -12.547 -4.906 1.00 59.47 190 ILE A CA 1
ATOM 1447 C C . ILE A 1 190 ? -2.598 -13.573 -5.980 1.00 59.47 190 ILE A C 1
ATOM 1449 O O . ILE A 1 190 ? -1.760 -13.819 -6.877 1.00 59.47 190 ILE A O 1
#